Protein AF-A0A7C4SP66-F1 (afdb_monomer)

Sequence (235 aa):
MSLDEVSRKLDELVRYAESEFKRISNELENVINEAKVKGDVLAFNASILKLRKEIRGLIRNLRAQLREIRRSSKELSKDARELIIERVEEFEDEVSYMFDELLEKLDEAREYFKGGRTGLPMLVPPLSDIFKVTTSTLSNLSKTLAEAFNEVRAEVEKGIVKDVSTVVSVRVSEHDLKIIDLLVNVGVFRSRSEALSFFIKKGIKASEDILKKVRERIEELSKLVNELESQSGKS

Nearest PDB structures (foldseek):
  4uos-assembly1_A  TM=6.283E-01  e=2.390E-02  synthetic construct
  4dzu-assembly1_A  TM=4.050E-01  e=5.272E-02  synthetic construct
  8v8v-assembly2_D  TM=3.228E-01  e=1.678E+00  Homo sapiens
  7cbc-assembly2_B  TM=3.047E-01  e=2.491E+00  synthetic construct

pLDDT: mean 73.58, std 11.77, range [33.59, 90.62]

Radius of gyration: 24.84 Å; Cα contacts (8 Å, |Δi|>4): 118; chains: 1; bounding box: 58×43×75 Å

Foldseek 3Di:
DDPVVLLVLLVVLLVVLVVLLVVLLVLLVVLLVCCQPPVDLVVSLVSLVVSLVSLVVSLVVSVVSLVVSLVVCPPPDPVLSVLSVVLSVVLNVVSVVLSVVLNVLSVVLSVVSVPDPPPDNPPRPPSVVSSVSNSVSSVVNSVSSVVSSVVSVVVSVVPPDDPDPPDDDDDDDPVVVVVLVVCCVVPVDVDSVRSVVVV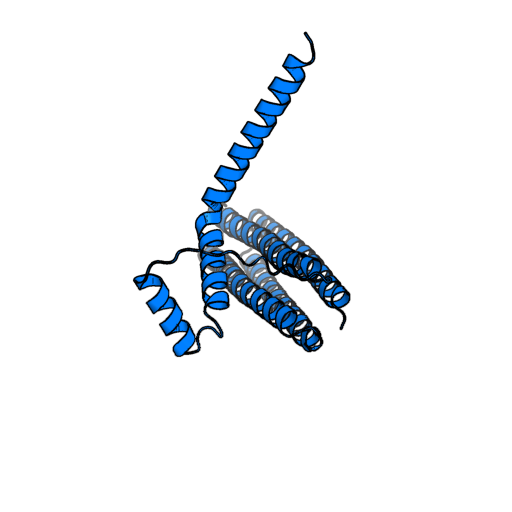VVVVCVVCVVVVVVVVVVVVVVVVVVVVVVVVVVPD

Solvent-accessible surface area (backbone atoms only — not comparable to full-atom values): 13197 Å² total; per-residue (Å²): 98,57,71,69,57,52,52,50,53,51,55,51,49,46,55,51,52,46,54,48,41,51,50,52,40,52,50,53,54,49,52,54,52,49,46,74,73,65,70,45,59,67,63,46,49,53,50,53,54,49,50,55,53,48,54,54,48,48,53,54,48,54,55,48,52,51,51,48,52,57,60,44,36,67,72,45,56,70,68,62,31,52,51,50,45,52,51,50,48,56,46,52,52,51,52,50,54,56,48,52,54,43,52,48,44,53,50,50,51,47,53,56,53,70,72,53,65,91,85,62,85,71,81,63,63,70,56,56,50,47,52,50,51,42,44,48,52,45,53,50,50,44,48,53,50,48,51,53,50,49,50,52,45,53,60,53,62,71,57,68,83,68,97,68,86,76,85,76,91,75,93,70,56,75,68,60,50,51,53,44,49,49,39,29,74,74,62,79,25,97,37,64,67,56,44,49,53,51,51,50,54,52,50,51,62,78,37,41,73,58,53,49,52,52,47,56,52,50,52,52,49,52,50,53,52,52,53,52,55,62,57,65,72,72,119

Mean predicted aligned error: 15.58 Å

Structure (mmCIF, N/CA/C/O backbone):
data_AF-A0A7C4SP66-F1
#
_entry.id   AF-A0A7C4SP66-F1
#
loop_
_atom_site.group_PDB
_atom_site.id
_atom_site.type_symbol
_atom_site.label_atom_id
_atom_site.label_alt_id
_atom_site.label_comp_id
_atom_site.label_asym_id
_atom_site.label_entity_id
_atom_site.label_seq_id
_atom_site.pdbx_PDB_ins_code
_atom_site.Cartn_x
_atom_site.Cartn_y
_atom_site.Cartn_z
_atom_site.occupancy
_atom_site.B_iso_or_equiv
_atom_site.auth_seq_id
_atom_site.auth_comp_id
_atom_site.auth_asym_id
_atom_site.auth_atom_id
_atom_site.pdbx_PDB_model_num
ATOM 1 N N . MET A 1 1 ? -11.201 -16.452 15.084 1.00 63.50 1 MET A N 1
ATOM 2 C CA . MET A 1 1 ? -9.765 -16.193 15.296 1.00 63.50 1 MET A CA 1
ATOM 3 C C . MET A 1 1 ? -9.599 -15.219 16.444 1.00 63.50 1 MET A C 1
ATOM 5 O O . MET A 1 1 ? -10.442 -14.339 16.608 1.00 63.50 1 MET A O 1
ATOM 9 N N . SER A 1 2 ? -8.532 -15.371 17.230 1.00 68.31 2 SER A N 1
ATOM 10 C CA . SER A 1 2 ? -8.190 -14.385 18.258 1.00 68.31 2 SER A CA 1
ATOM 11 C C . SER A 1 2 ? -7.557 -13.137 17.635 1.00 68.31 2 SER A C 1
ATOM 13 O O . SER A 1 2 ? -7.115 -13.131 16.485 1.00 68.31 2 SER A O 1
ATOM 15 N N . LEU A 1 3 ? -7.513 -12.069 18.422 1.00 67.81 3 LEU A N 1
ATOM 16 C CA . LEU A 1 3 ? -6.855 -10.810 18.090 1.00 67.81 3 LEU A CA 1
ATOM 17 C C . LEU A 1 3 ? -5.364 -11.007 17.741 1.00 67.81 3 LEU A C 1
ATOM 19 O O . LEU A 1 3 ? -4.886 -10.501 16.728 1.00 67.81 3 LEU A O 1
ATOM 23 N N . ASP A 1 4 ? -4.669 -11.832 18.528 1.00 73.56 4 ASP A N 1
ATOM 24 C CA . ASP A 1 4 ? -3.274 -12.233 18.297 1.00 73.56 4 ASP A CA 1
ATOM 25 C C . ASP A 1 4 ? -3.090 -12.929 16.950 1.00 73.56 4 ASP A C 1
ATOM 27 O O . ASP A 1 4 ? -2.088 -12.747 16.263 1.00 73.56 4 ASP A O 1
ATOM 31 N N . GLU A 1 5 ? -4.072 -13.725 16.545 1.00 77.75 5 GLU A N 1
ATOM 32 C CA . GLU A 1 5 ? -4.014 -14.466 15.296 1.00 77.75 5 GLU A CA 1
ATOM 33 C C . GLU A 1 5 ? -4.225 -13.547 14.080 1.00 77.75 5 GLU A C 1
ATOM 35 O O . GLU A 1 5 ? -3.610 -13.761 13.035 1.00 77.75 5 GLU A O 1
ATOM 40 N N . VAL A 1 6 ? -5.032 -12.487 14.223 1.00 76.44 6 VAL A N 1
ATOM 41 C CA . VAL A 1 6 ? -5.137 -11.402 13.231 1.00 76.44 6 VAL A CA 1
ATOM 42 C C . VAL A 1 6 ? -3.824 -10.628 13.138 1.00 76.44 6 VAL A C 1
ATOM 44 O O . VAL A 1 6 ? -3.323 -10.429 12.033 1.00 76.44 6 VAL A O 1
ATOM 47 N N . SER A 1 7 ? -3.242 -10.254 14.280 1.00 75.69 7 SER A N 1
ATOM 48 C CA . SER A 1 7 ? -1.950 -9.557 14.347 1.00 75.69 7 SER A CA 1
ATOM 49 C C . SER A 1 7 ? -0.837 -10.364 13.667 1.00 75.69 7 SER A C 1
ATOM 51 O O . SER A 1 7 ? -0.136 -9.861 12.793 1.00 75.69 7 SER A O 1
ATOM 53 N N . ARG A 1 8 ? -0.760 -11.671 13.948 1.00 83.94 8 ARG A N 1
ATOM 54 C CA . ARG A 1 8 ? 0.200 -12.575 13.302 1.00 83.94 8 ARG A CA 1
ATOM 55 C C . ARG A 1 8 ? 0.020 -12.647 11.783 1.00 83.94 8 ARG A C 1
ATOM 57 O O . ARG A 1 8 ? 1.011 -12.620 11.059 1.00 83.94 8 ARG A O 1
ATOM 64 N N . LYS A 1 9 ? -1.220 -12.729 11.283 1.00 83.81 9 LYS A N 1
ATOM 65 C CA . LYS A 1 9 ? -1.481 -12.734 9.830 1.00 83.81 9 LYS A CA 1
ATOM 66 C C . LYS A 1 9 ? -1.102 -11.408 9.169 1.00 83.81 9 LYS A C 1
ATOM 68 O O . LYS A 1 9 ? -0.616 -11.420 8.042 1.00 83.81 9 LYS A O 1
ATOM 73 N N . LEU A 1 10 ? -1.307 -10.281 9.854 1.00 79.81 10 LEU A N 1
ATOM 74 C CA . LEU A 1 10 ? -0.854 -8.974 9.374 1.00 79.81 10 LEU A CA 1
ATOM 75 C C . LEU A 1 10 ? 0.677 -8.933 9.288 1.00 79.81 10 LEU A C 1
ATOM 77 O O . LEU A 1 10 ? 1.202 -8.564 8.243 1.00 79.81 10 LEU A O 1
ATOM 81 N N . ASP A 1 11 ? 1.389 -9.399 10.317 1.00 82.06 11 ASP A N 1
ATOM 82 C CA . ASP A 1 11 ? 2.857 -9.477 10.313 1.00 82.06 11 ASP A CA 1
ATOM 83 C C . ASP A 1 11 ? 3.394 -10.368 9.181 1.00 82.06 11 ASP A C 1
ATOM 85 O O . ASP A 1 11 ? 4.381 -10.030 8.524 1.00 82.06 11 ASP A O 1
ATOM 89 N N . GLU A 1 12 ? 2.761 -11.519 8.944 1.00 88.69 12 GLU A N 1
ATOM 90 C CA . GLU A 1 12 ? 3.105 -12.417 7.836 1.00 88.69 12 GLU A CA 1
ATOM 91 C C . GLU A 1 12 ? 2.903 -11.734 6.478 1.00 88.69 12 GLU A C 1
ATOM 93 O O . GLU A 1 12 ? 3.764 -11.838 5.600 1.00 88.69 12 GLU A O 1
ATOM 98 N N . LEU A 1 13 ? 1.814 -10.976 6.330 1.00 85.56 13 LEU A N 1
ATOM 99 C CA . LEU A 1 13 ? 1.513 -10.211 5.125 1.00 85.56 13 LEU A CA 1
ATOM 100 C C . LEU A 1 13 ? 2.533 -9.085 4.879 1.00 85.56 13 LEU A C 1
ATOM 102 O O . LEU A 1 13 ? 2.971 -8.931 3.737 1.00 85.56 13 LEU A O 1
ATOM 106 N N . VAL A 1 14 ? 2.961 -8.344 5.915 1.00 83.12 14 VAL A N 1
ATOM 107 C CA . VAL A 1 14 ? 4.027 -7.325 5.780 1.00 83.12 14 VAL A CA 1
ATOM 108 C C . VAL A 1 14 ? 5.314 -7.970 5.291 1.00 83.12 14 VAL A C 1
ATOM 110 O O . VAL A 1 14 ? 5.866 -7.544 4.279 1.00 83.12 14 VAL A O 1
ATOM 113 N N . ARG A 1 15 ? 5.769 -9.036 5.961 1.00 86.69 15 ARG A N 1
ATOM 114 C CA . ARG A 1 15 ? 7.022 -9.716 5.595 1.00 86.69 15 ARG A CA 1
ATOM 115 C C . ARG A 1 15 ? 6.971 -10.268 4.176 1.00 86.69 15 ARG A C 1
ATOM 117 O O . ARG A 1 15 ? 7.953 -10.175 3.439 1.00 86.69 15 ARG A O 1
ATOM 124 N N . TYR A 1 16 ? 5.830 -10.838 3.787 1.00 88.19 16 TYR A N 1
ATOM 125 C CA . TYR A 1 16 ? 5.610 -11.307 2.425 1.00 88.19 16 TYR A CA 1
ATOM 126 C C . TYR A 1 16 ? 5.746 -10.155 1.422 1.00 88.19 16 TYR A C 1
ATOM 128 O O . TYR A 1 16 ? 6.552 -10.248 0.493 1.00 88.19 16 TYR A O 1
ATOM 136 N N . ALA A 1 17 ? 5.026 -9.054 1.637 1.00 83.31 17 ALA A N 1
ATOM 137 C CA . ALA A 1 17 ? 5.057 -7.893 0.756 1.00 83.31 17 ALA A CA 1
ATOM 138 C C . ALA A 1 17 ? 6.462 -7.282 0.642 1.00 83.31 17 ALA A C 1
ATOM 140 O O . ALA A 1 17 ? 6.945 -7.083 -0.470 1.00 83.31 17 ALA A O 1
ATOM 141 N N . GLU A 1 18 ? 7.152 -7.069 1.765 1.00 84.19 18 GLU A N 1
ATOM 142 C CA . GLU A 1 18 ? 8.533 -6.572 1.812 1.00 84.19 18 GLU A CA 1
ATOM 143 C C . GLU A 1 18 ? 9.483 -7.436 0.978 1.00 84.19 18 GLU A C 1
ATOM 145 O O . GLU A 1 18 ? 10.281 -6.925 0.182 1.00 84.19 18 GLU A O 1
ATOM 150 N N . SER A 1 19 ? 9.388 -8.760 1.134 1.00 87.88 19 SER A N 1
ATOM 151 C CA . SER A 1 19 ? 10.244 -9.700 0.411 1.00 87.88 19 SER A CA 1
ATOM 152 C C . SER A 1 19 ? 10.023 -9.634 -1.102 1.00 87.88 19 SER A C 1
ATOM 154 O O . SER A 1 19 ? 10.985 -9.607 -1.875 1.00 87.88 19 SER A O 1
ATOM 156 N N . GLU A 1 20 ? 8.767 -9.526 -1.533 1.00 86.94 20 GLU A N 1
ATOM 157 C CA . GLU A 1 20 ? 8.414 -9.441 -2.943 1.00 86.94 20 GLU A CA 1
ATOM 158 C C . GLU A 1 20 ? 8.737 -8.070 -3.542 1.00 86.94 20 GLU A C 1
ATOM 160 O O . GLU A 1 20 ? 9.239 -8.002 -4.661 1.00 86.94 20 GLU A O 1
ATOM 165 N N . PHE A 1 21 ? 8.533 -6.971 -2.810 1.00 84.56 21 PHE A N 1
ATOM 166 C CA . PHE A 1 21 ? 8.923 -5.631 -3.263 1.00 84.56 21 PHE A CA 1
ATOM 167 C C . PHE A 1 21 ? 10.427 -5.534 -3.471 1.00 84.56 21 PHE A C 1
ATOM 169 O O . PHE A 1 21 ? 10.881 -4.977 -4.474 1.00 84.56 21 PHE A O 1
ATOM 176 N N . LYS A 1 22 ? 11.210 -6.133 -2.568 1.00 86.19 22 LYS A N 1
ATOM 177 C CA . LYS A 1 22 ? 12.662 -6.231 -2.716 1.00 86.19 22 LYS A CA 1
ATOM 178 C C . LYS A 1 22 ? 13.045 -7.075 -3.930 1.00 86.19 22 LYS A C 1
ATOM 180 O O . LYS A 1 22 ? 13.917 -6.673 -4.698 1.00 86.19 22 LYS A O 1
ATOM 185 N N . ARG A 1 23 ? 12.382 -8.217 -4.135 1.00 90.62 23 ARG A N 1
ATOM 186 C CA . ARG A 1 23 ? 12.599 -9.077 -5.307 1.00 90.62 23 ARG A CA 1
ATOM 187 C C . ARG A 1 23 ? 12.320 -8.326 -6.611 1.00 90.62 23 ARG A C 1
ATOM 189 O O . ARG A 1 23 ? 13.189 -8.293 -7.477 1.00 90.62 23 ARG A O 1
ATOM 196 N N . ILE A 1 24 ? 11.165 -7.668 -6.715 1.00 87.06 24 ILE A N 1
ATOM 197 C CA . ILE A 1 24 ? 10.768 -6.875 -7.888 1.00 87.06 24 ILE A CA 1
ATOM 198 C C . ILE A 1 24 ? 11.749 -5.717 -8.110 1.00 87.06 24 ILE A C 1
ATOM 200 O O . ILE A 1 24 ? 12.162 -5.484 -9.241 1.00 87.06 24 ILE A O 1
ATOM 204 N N . SER A 1 25 ? 12.182 -5.028 -7.050 1.00 83.75 25 SER A N 1
ATOM 205 C CA . SER A 1 25 ? 13.174 -3.945 -7.147 1.00 83.75 25 SER A CA 1
ATOM 206 C C . SER A 1 25 ? 14.504 -4.422 -7.736 1.00 83.75 25 SER A C 1
ATOM 208 O O . SER A 1 25 ? 15.043 -3.777 -8.634 1.00 83.75 25 SER A O 1
ATOM 210 N N . ASN A 1 26 ? 15.001 -5.581 -7.298 1.00 86.94 26 ASN A N 1
ATOM 211 C CA .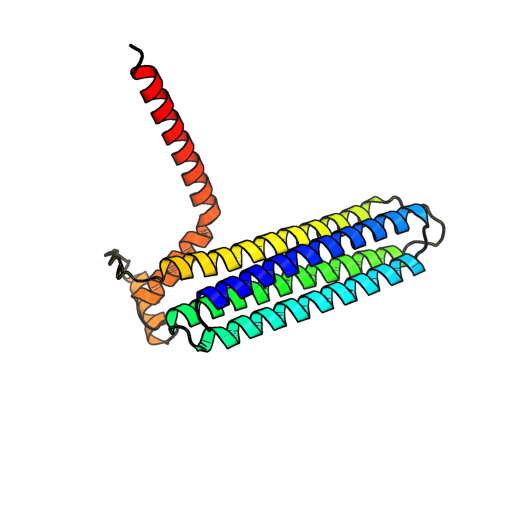 ASN A 1 26 ? 16.224 -6.169 -7.848 1.00 86.94 26 ASN A CA 1
ATOM 212 C C . ASN A 1 26 ? 16.046 -6.587 -9.315 1.00 86.94 26 ASN A C 1
ATOM 214 O O . ASN A 1 26 ? 16.954 -6.427 -10.129 1.00 86.94 26 ASN A O 1
ATOM 218 N N . GLU A 1 27 ? 14.880 -7.126 -9.675 1.00 86.56 27 GLU A N 1
ATOM 219 C CA . GLU A 1 27 ? 14.585 -7.462 -11.068 1.00 86.56 27 GLU A CA 1
ATOM 220 C C . GLU A 1 27 ? 14.527 -6.215 -11.955 1.00 86.56 27 GLU A C 1
ATOM 222 O O . GLU A 1 27 ? 15.099 -6.223 -13.042 1.00 86.56 27 GLU A O 1
ATOM 227 N N . LEU A 1 28 ? 13.921 -5.123 -11.481 1.00 82.94 28 LEU A N 1
ATOM 228 C CA . LEU A 1 28 ? 13.920 -3.832 -12.174 1.00 82.94 28 LEU A CA 1
ATOM 229 C C . LEU A 1 28 ? 15.346 -3.321 -12.415 1.00 82.94 28 LEU A C 1
ATOM 231 O O . LEU A 1 28 ? 15.670 -2.890 -13.521 1.00 82.94 28 LEU A O 1
ATOM 235 N N . GLU A 1 29 ? 16.220 -3.419 -11.415 1.00 82.38 29 GLU A N 1
ATOM 236 C CA . GLU A 1 29 ? 17.624 -3.023 -11.541 1.00 82.38 29 GLU A CA 1
ATOM 237 C C . GLU A 1 29 ? 18.389 -3.888 -12.557 1.00 82.38 29 GLU A C 1
ATOM 239 O O . GLU A 1 29 ? 19.153 -3.370 -13.378 1.00 82.38 29 GLU A O 1
ATOM 244 N N . ASN A 1 30 ? 18.128 -5.196 -12.581 1.00 83.19 30 ASN A N 1
ATOM 245 C CA . ASN A 1 30 ? 18.694 -6.090 -13.590 1.00 83.19 30 ASN A CA 1
ATOM 246 C C . ASN A 1 30 ? 18.234 -5.712 -15.002 1.00 83.19 30 ASN A C 1
ATOM 248 O O . ASN A 1 30 ? 19.063 -5.643 -15.910 1.00 83.19 30 ASN A O 1
ATOM 252 N N . VAL A 1 31 ? 16.951 -5.384 -15.183 1.00 80.06 31 VAL A N 1
ATOM 253 C CA . VAL A 1 31 ? 16.412 -4.936 -16.477 1.00 80.06 31 VAL A CA 1
ATOM 254 C C . VAL A 1 31 ? 17.092 -3.653 -16.954 1.00 80.06 31 VAL A C 1
ATOM 256 O O . VAL A 1 31 ? 17.436 -3.548 -18.132 1.00 80.06 31 VAL A O 1
ATOM 259 N N . ILE A 1 32 ? 17.357 -2.699 -16.056 1.00 76.00 32 ILE A N 1
ATOM 260 C CA . ILE A 1 32 ? 18.124 -1.483 -16.374 1.00 76.00 32 ILE A CA 1
ATOM 261 C C . ILE A 1 32 ? 19.527 -1.833 -16.874 1.00 76.00 32 ILE A C 1
ATOM 263 O O . ILE A 1 32 ? 20.009 -1.252 -17.849 1.00 76.00 32 ILE A O 1
ATOM 267 N N . ASN A 1 33 ? 20.207 -2.752 -16.193 1.00 75.12 33 ASN A N 1
ATOM 268 C CA . ASN A 1 33 ? 21.576 -3.124 -16.533 1.00 75.12 33 ASN A CA 1
ATOM 269 C C . ASN A 1 33 ? 21.638 -3.885 -17.865 1.00 75.12 33 ASN A C 1
ATOM 271 O O . ASN A 1 33 ? 22.502 -3.599 -18.693 1.00 75.12 33 ASN A O 1
ATOM 275 N N . GLU A 1 34 ? 20.686 -4.779 -18.127 1.00 70.38 34 GLU A N 1
ATOM 276 C CA . GLU A 1 34 ? 20.563 -5.469 -19.415 1.00 70.38 34 GLU A CA 1
ATOM 277 C C . GLU A 1 34 ? 20.292 -4.495 -20.568 1.00 70.38 34 GLU A C 1
ATOM 279 O O . GLU A 1 34 ? 20.953 -4.573 -21.608 1.00 70.38 34 GLU A O 1
ATOM 284 N N . ALA A 1 35 ? 19.386 -3.536 -20.357 1.00 68.44 35 ALA A N 1
ATOM 285 C CA . ALA A 1 35 ? 19.083 -2.457 -21.295 1.00 68.44 35 ALA A CA 1
ATOM 286 C C . ALA A 1 35 ? 20.328 -1.641 -21.676 1.00 68.44 35 ALA A C 1
ATOM 288 O O . ALA A 1 35 ? 20.558 -1.381 -22.858 1.00 68.44 35 ALA A O 1
ATOM 289 N N . LYS A 1 36 ? 21.146 -1.267 -20.683 1.00 66.12 36 LYS A N 1
ATOM 290 C CA . LYS A 1 36 ? 22.384 -0.495 -20.880 1.00 66.12 36 LYS A CA 1
ATOM 291 C C . LYS A 1 36 ? 23.439 -1.246 -21.689 1.00 66.12 36 LYS A C 1
ATOM 293 O O . LYS A 1 36 ? 24.158 -0.627 -22.465 1.00 66.12 36 LYS A O 1
ATOM 298 N N . VAL A 1 37 ? 23.568 -2.554 -21.465 1.00 65.25 37 VAL A N 1
ATOM 299 C CA . VAL A 1 37 ? 24.685 -3.355 -21.992 1.00 65.25 37 VAL A CA 1
ATOM 300 C C . VAL A 1 37 ? 24.382 -3.934 -23.370 1.00 65.25 37 VAL A C 1
ATOM 302 O O . VAL A 1 37 ? 25.269 -3.979 -24.218 1.00 65.25 37 VAL A O 1
ATOM 305 N N . LYS A 1 38 ? 23.151 -4.408 -23.600 1.00 59.81 38 LYS A N 1
ATOM 306 C CA . LYS A 1 38 ? 22.830 -5.210 -24.792 1.00 59.81 38 LYS A CA 1
ATOM 307 C C . LYS A 1 38 ? 22.090 -4.436 -25.879 1.00 59.81 38 LYS A C 1
ATOM 309 O O . LYS A 1 38 ? 22.125 -4.863 -27.027 1.00 59.81 38 LYS A O 1
ATOM 314 N N . GLY A 1 39 ? 21.405 -3.338 -25.541 1.00 62.59 39 GLY A N 1
ATOM 315 C CA . GLY A 1 39 ? 20.574 -2.592 -26.498 1.00 62.59 39 GLY A CA 1
ATOM 316 C C . GLY A 1 39 ? 19.446 -3.423 -27.134 1.00 62.59 39 GLY A C 1
ATOM 317 O O . GLY A 1 39 ? 18.880 -3.020 -28.149 1.00 62.59 39 GLY A O 1
ATOM 318 N N . ASP A 1 40 ? 19.126 -4.589 -26.562 1.00 72.81 40 ASP A N 1
ATOM 319 C CA . ASP A 1 40 ? 18.148 -5.532 -27.098 1.00 72.81 40 ASP A CA 1
ATOM 320 C C . ASP A 1 40 ? 16.734 -5.150 -26.641 1.00 72.81 40 ASP A C 1
ATOM 322 O O . ASP A 1 40 ? 16.291 -5.450 -25.529 1.00 72.81 40 ASP A O 1
ATOM 326 N N . VAL A 1 41 ? 16.020 -4.470 -27.539 1.00 72.62 41 VAL A N 1
ATOM 327 C CA . VAL A 1 41 ? 14.645 -3.998 -27.339 1.00 72.62 41 VAL A CA 1
ATOM 328 C C . VAL A 1 41 ? 13.665 -5.160 -27.125 1.00 72.62 41 VAL A C 1
ATOM 330 O O . VAL A 1 41 ? 12.684 -5.009 -26.393 1.00 72.62 41 VAL A O 1
ATOM 333 N N . LEU A 1 42 ? 13.893 -6.325 -27.742 1.00 74.69 42 LEU A N 1
ATOM 334 C CA . LEU A 1 42 ? 13.009 -7.485 -27.591 1.00 74.69 42 LEU A CA 1
ATOM 335 C C . LEU A 1 42 ? 13.175 -8.112 -26.208 1.00 74.69 42 LEU A C 1
ATOM 337 O O . LEU A 1 42 ? 12.172 -8.352 -25.530 1.00 74.69 42 LEU A O 1
ATOM 341 N N . ALA A 1 43 ? 14.420 -8.313 -25.770 1.00 78.12 43 ALA A N 1
ATOM 342 C CA . ALA A 1 43 ? 14.718 -8.814 -24.431 1.00 78.12 43 ALA A CA 1
ATOM 343 C C . ALA A 1 43 ? 14.187 -7.864 -23.345 1.00 78.12 43 ALA A C 1
ATOM 345 O O . ALA A 1 43 ? 13.496 -8.306 -22.429 1.00 78.12 43 ALA A O 1
ATOM 346 N N . PHE A 1 44 ? 14.403 -6.553 -23.499 1.00 78.25 44 PHE A N 1
ATOM 347 C CA . PHE A 1 44 ? 13.869 -5.545 -22.580 1.00 78.25 44 PHE A CA 1
ATOM 348 C C . PHE A 1 44 ? 12.338 -5.607 -22.474 1.00 78.25 44 PHE A C 1
ATOM 350 O O . PHE A 1 44 ? 11.781 -5.680 -21.376 1.00 78.25 44 PHE A O 1
ATOM 357 N N . ASN A 1 45 ? 11.643 -5.629 -23.616 1.00 81.25 45 ASN A N 1
ATOM 358 C CA . ASN A 1 45 ? 10.184 -5.715 -23.651 1.00 81.25 45 ASN A CA 1
ATOM 359 C C . ASN A 1 45 ? 9.659 -6.981 -22.962 1.00 81.25 45 ASN A C 1
ATOM 361 O O . ASN A 1 45 ? 8.653 -6.920 -22.250 1.00 81.25 45 ASN A O 1
ATOM 365 N N . ALA A 1 46 ? 10.319 -8.123 -23.167 1.00 85.19 46 ALA A N 1
ATOM 366 C CA . ALA A 1 46 ? 9.953 -9.373 -22.511 1.00 85.19 46 ALA A CA 1
ATOM 367 C C . ALA A 1 46 ? 10.105 -9.275 -20.985 1.00 85.19 46 ALA A C 1
ATOM 369 O O . ALA A 1 46 ? 9.199 -9.685 -20.253 1.00 85.19 46 ALA A O 1
ATOM 370 N N . SER A 1 47 ? 11.193 -8.668 -20.506 1.00 84.50 47 SER A N 1
ATOM 371 C CA . SER A 1 47 ? 11.441 -8.476 -19.076 1.00 84.50 47 SER A CA 1
ATOM 372 C C . SER A 1 47 ? 10.430 -7.526 -18.422 1.00 84.50 47 SER A C 1
ATOM 374 O O . SER A 1 47 ? 9.892 -7.850 -17.364 1.00 84.50 47 SER A O 1
ATOM 376 N N . ILE A 1 48 ? 10.067 -6.414 -19.074 1.00 83.56 48 ILE A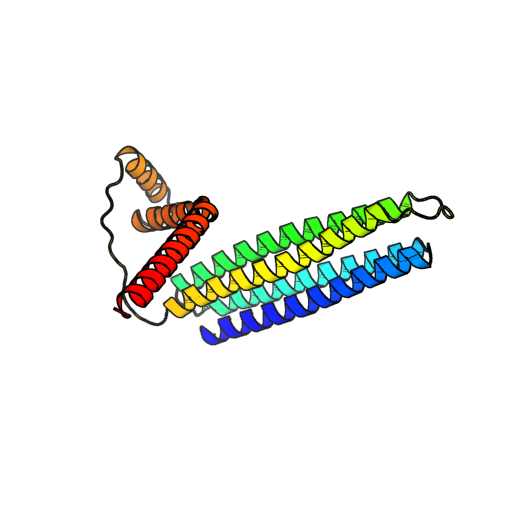 N 1
ATOM 377 C CA . ILE A 1 48 ? 9.008 -5.510 -18.585 1.00 83.56 48 ILE A CA 1
ATOM 378 C C . ILE A 1 48 ? 7.646 -6.214 -18.512 1.00 83.56 48 ILE A C 1
ATOM 380 O O . ILE A 1 48 ? 6.918 -6.081 -17.526 1.00 83.56 48 ILE A O 1
ATOM 384 N N . LEU A 1 49 ? 7.286 -7.001 -19.531 1.00 86.19 49 LEU A N 1
ATOM 385 C CA . LEU A 1 49 ? 6.029 -7.757 -19.527 1.00 86.19 49 LEU A CA 1
ATOM 386 C C . LEU A 1 49 ? 5.988 -8.806 -18.411 1.00 86.19 49 LEU A C 1
ATOM 388 O O . LEU A 1 49 ? 4.936 -9.006 -17.794 1.00 86.19 49 LEU A O 1
ATOM 392 N N . LYS A 1 50 ? 7.123 -9.461 -18.144 1.00 89.44 50 LYS A N 1
ATOM 393 C CA . LYS A 1 50 ? 7.271 -10.393 -17.026 1.00 89.44 50 LYS A CA 1
ATOM 394 C C . LYS A 1 50 ? 7.064 -9.670 -15.692 1.00 89.44 50 LYS A C 1
ATOM 396 O O . LYS A 1 50 ? 6.173 -10.066 -14.944 1.00 89.44 50 LYS A O 1
ATOM 401 N N . LEU A 1 51 ? 7.775 -8.567 -15.454 1.00 86.19 51 LEU A N 1
ATOM 402 C CA . LEU A 1 51 ? 7.634 -7.737 -14.251 1.00 86.19 51 LEU A CA 1
ATOM 403 C C . LEU A 1 51 ? 6.184 -7.305 -14.012 1.00 86.19 51 LEU A C 1
ATOM 405 O O . LEU A 1 51 ? 5.628 -7.521 -12.938 1.00 86.19 51 LEU A O 1
ATOM 409 N N . ARG A 1 52 ? 5.514 -6.789 -15.046 1.00 86.69 52 ARG A N 1
ATOM 410 C CA . ARG A 1 52 ? 4.089 -6.423 -15.000 1.00 86.69 52 ARG A CA 1
ATOM 411 C C . ARG A 1 52 ? 3.202 -7.585 -14.553 1.00 86.69 52 ARG A C 1
ATOM 413 O O . ARG A 1 52 ? 2.261 -7.391 -13.779 1.00 86.69 52 ARG A O 1
ATOM 420 N N . LYS A 1 53 ? 3.459 -8.799 -15.048 1.00 89.56 53 LYS A N 1
ATOM 421 C CA . LYS A 1 53 ? 2.703 -9.997 -14.656 1.00 89.56 53 LYS A CA 1
ATOM 422 C C . LYS A 1 53 ? 2.929 -10.342 -13.184 1.00 89.56 53 LYS A C 1
ATOM 424 O O . LYS A 1 53 ? 1.973 -10.729 -12.511 1.00 89.56 53 LYS A O 1
ATOM 429 N N . GLU A 1 54 ? 4.153 -10.190 -12.698 1.00 87.38 54 GLU A N 1
ATOM 430 C CA . GLU A 1 54 ? 4.517 -10.470 -11.311 1.00 87.38 54 GLU A CA 1
ATOM 431 C C . GLU A 1 54 ? 3.923 -9.460 -10.339 1.00 87.38 54 GLU A C 1
ATOM 433 O O . GLU A 1 54 ? 3.256 -9.867 -9.392 1.00 87.38 54 GLU A O 1
ATOM 438 N N . ILE A 1 55 ? 4.038 -8.165 -10.639 1.00 84.06 55 ILE A N 1
ATOM 439 C CA . ILE A 1 55 ? 3.400 -7.079 -9.886 1.00 84.06 55 ILE A CA 1
ATOM 440 C C . ILE A 1 55 ? 1.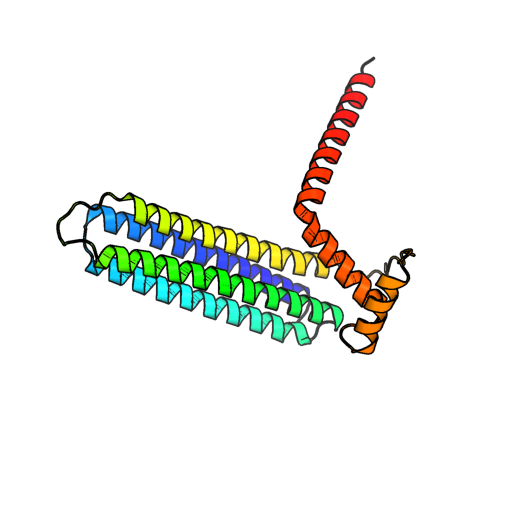895 -7.336 -9.752 1.00 84.06 55 ILE A C 1
ATOM 442 O O . ILE A 1 55 ? 1.345 -7.345 -8.655 1.00 84.06 55 ILE A O 1
ATOM 446 N N . ARG A 1 56 ? 1.215 -7.673 -10.854 1.00 87.06 56 ARG A N 1
ATOM 447 C CA . ARG A 1 56 ? -0.211 -8.049 -10.820 1.00 87.06 56 ARG A CA 1
ATOM 448 C C . ARG A 1 56 ? -0.501 -9.318 -10.033 1.00 87.06 56 ARG A C 1
ATOM 450 O O . ARG A 1 56 ? -1.610 -9.487 -9.527 1.00 87.06 56 ARG A O 1
ATOM 457 N N . GLY A 1 57 ? 0.426 -10.270 -10.024 1.00 87.19 57 GLY A N 1
ATOM 458 C CA . GLY A 1 57 ? 0.336 -11.472 -9.200 1.00 87.19 57 GLY A CA 1
ATOM 459 C C . GLY A 1 57 ? 0.366 -11.113 -7.722 1.00 87.19 57 GLY A C 1
ATOM 460 O O . GLY A 1 57 ? -0.531 -11.509 -6.981 1.00 87.19 57 GLY A O 1
ATOM 461 N N . LEU A 1 58 ? 1.332 -10.283 -7.344 1.00 85.56 58 LEU A N 1
ATOM 462 C CA . LEU A 1 58 ? 1.484 -9.769 -5.998 1.00 85.56 58 LEU A CA 1
ATOM 463 C C . LEU A 1 58 ? 0.248 -8.980 -5.546 1.00 85.56 58 LEU A C 1
ATOM 465 O O . LEU A 1 58 ? -0.298 -9.306 -4.499 1.00 85.56 58 LEU A O 1
ATOM 469 N N . ILE A 1 59 ? -0.275 -8.047 -6.351 1.00 83.12 59 ILE A N 1
ATOM 470 C CA . ILE A 1 59 ? -1.476 -7.263 -5.998 1.00 83.12 59 ILE A CA 1
ATOM 471 C C . ILE A 1 59 ? -2.644 -8.190 -5.672 1.00 83.12 59 ILE A C 1
ATOM 473 O O . ILE A 1 59 ? -3.350 -8.021 -4.678 1.00 83.12 59 ILE A O 1
ATOM 477 N N . ARG A 1 60 ? -2.858 -9.195 -6.527 1.00 86.88 60 ARG A N 1
ATOM 478 C CA . ARG A 1 60 ? -3.934 -10.169 -6.335 1.00 86.88 60 ARG A CA 1
ATOM 479 C C . ARG A 1 60 ? -3.738 -10.979 -5.060 1.00 86.88 60 ARG A C 1
ATOM 481 O O . ARG A 1 60 ? -4.733 -11.252 -4.392 1.00 86.88 60 ARG A O 1
ATOM 488 N N . ASN A 1 61 ? -2.499 -11.346 -4.738 1.00 88.94 61 ASN A N 1
ATOM 489 C CA . ASN A 1 61 ? -2.173 -12.085 -3.525 1.00 88.94 61 ASN A CA 1
ATOM 490 C C . ASN A 1 61 ? -2.383 -11.223 -2.269 1.00 88.94 61 ASN A C 1
ATOM 492 O O . ASN A 1 61 ? -3.123 -11.635 -1.380 1.00 88.94 61 ASN A O 1
ATOM 496 N N . LEU A 1 62 ? -1.856 -9.993 -2.245 1.00 84.50 62 LEU A N 1
ATOM 497 C CA . LEU A 1 62 ? -2.059 -9.051 -1.139 1.00 84.50 62 LEU A CA 1
ATOM 498 C C . LEU A 1 62 ? -3.551 -8.835 -0.864 1.00 84.50 62 LEU A C 1
ATOM 500 O O . LEU A 1 62 ? -4.011 -9.075 0.248 1.00 84.50 62 LEU A O 1
ATOM 504 N N . ARG A 1 63 ? -4.342 -8.512 -1.898 1.00 84.69 63 ARG A N 1
ATOM 505 C CA . ARG A 1 63 ? -5.806 -8.377 -1.774 1.00 84.69 63 ARG A CA 1
ATOM 506 C C . ARG A 1 63 ? -6.482 -9.665 -1.289 1.00 84.69 63 ARG A C 1
ATOM 508 O O . ARG A 1 63 ? -7.494 -9.623 -0.600 1.00 84.69 63 ARG A O 1
ATOM 515 N N . ALA A 1 64 ? -5.987 -10.843 -1.672 1.00 87.88 64 ALA A N 1
ATOM 516 C CA . ALA A 1 64 ? -6.555 -12.106 -1.200 1.00 87.88 64 ALA A CA 1
ATOM 517 C C . ALA A 1 64 ? -6.309 -12.316 0.300 1.00 87.88 64 ALA A C 1
ATOM 519 O O . ALA A 1 64 ? -7.257 -12.648 1.013 1.00 87.88 64 ALA A O 1
ATOM 520 N N . GLN A 1 65 ? -5.088 -12.060 0.770 1.00 87.75 65 GLN A N 1
ATOM 521 C CA . GLN A 1 65 ? -4.725 -12.168 2.183 1.00 87.75 65 GLN A CA 1
ATOM 522 C C . GLN A 1 65 ? -5.452 -11.119 3.038 1.00 87.75 65 GLN A C 1
ATOM 524 O O . GLN A 1 65 ? -6.018 -11.462 4.072 1.00 87.75 65 GLN A O 1
ATOM 529 N N . LEU A 1 66 ? -5.555 -9.872 2.568 1.00 83.25 66 LEU A N 1
ATOM 530 C CA . LEU A 1 66 ? -6.340 -8.812 3.218 1.00 83.25 66 LEU A CA 1
ATOM 531 C C . LEU A 1 66 ? -7.814 -9.196 3.375 1.00 83.25 66 LEU A C 1
ATOM 533 O O . LEU A 1 66 ? -8.384 -9.097 4.464 1.00 83.25 66 LEU A O 1
ATOM 537 N N . ARG A 1 67 ? -8.430 -9.731 2.314 1.00 84.06 67 ARG A N 1
ATOM 538 C CA . ARG A 1 67 ? -9.798 -10.264 2.384 1.00 84.06 67 ARG A CA 1
ATOM 539 C C . ARG A 1 67 ? -9.930 -11.427 3.359 1.00 84.06 67 ARG A C 1
ATOM 541 O O . ARG A 1 67 ? -10.981 -11.575 3.983 1.00 84.06 67 ARG A O 1
ATOM 548 N N . GLU A 1 68 ? -8.915 -12.274 3.478 1.00 85.44 68 GLU A N 1
ATO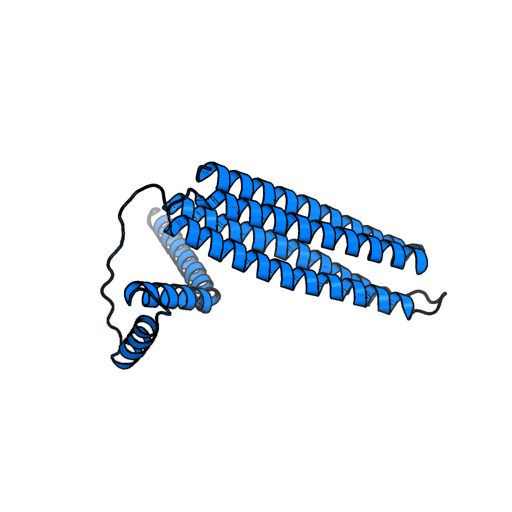M 549 C CA . GLU A 1 68 ? -8.915 -13.369 4.444 1.00 85.44 68 GLU A CA 1
ATOM 550 C C . GLU A 1 68 ? -8.850 -12.845 5.882 1.00 85.44 68 GLU A C 1
ATOM 552 O O . GLU A 1 68 ? -9.641 -13.282 6.721 1.00 85.44 68 GLU A O 1
ATOM 557 N N . ILE A 1 69 ? -7.991 -11.860 6.152 1.00 82.75 69 ILE A N 1
ATOM 558 C CA . ILE A 1 69 ? -7.897 -11.170 7.445 1.00 82.75 69 ILE A CA 1
ATOM 559 C C . ILE A 1 69 ? -9.245 -10.530 7.794 1.00 82.75 69 ILE A C 1
ATOM 561 O O . ILE A 1 69 ? -9.796 -10.783 8.866 1.00 82.75 69 ILE A O 1
ATOM 565 N N . ARG A 1 70 ? -9.853 -9.818 6.839 1.00 80.75 70 ARG A N 1
ATOM 566 C CA . ARG A 1 70 ? -11.196 -9.237 6.964 1.00 80.75 70 ARG A CA 1
ATOM 567 C C . ARG A 1 70 ? -12.289 -10.274 7.243 1.00 80.75 70 ARG A C 1
ATOM 569 O O . ARG A 1 70 ? -13.241 -10.010 7.973 1.00 80.75 70 ARG A O 1
ATOM 576 N N . ARG A 1 71 ? -12.224 -11.454 6.622 1.00 82.25 71 ARG A N 1
ATOM 577 C CA . ARG A 1 71 ? -13.193 -12.537 6.880 1.00 82.25 71 ARG A CA 1
ATOM 578 C C . ARG A 1 71 ? -12.986 -13.151 8.256 1.00 82.25 71 ARG A C 1
ATOM 580 O O . ARG A 1 71 ? -13.965 -13.488 8.916 1.00 82.25 71 ARG A O 1
ATOM 587 N N . SER A 1 72 ? -11.733 -13.277 8.666 1.00 76.94 72 SER A N 1
ATOM 588 C CA . SER A 1 72 ? -11.325 -13.876 9.932 1.00 76.94 72 SER A CA 1
ATOM 589 C C . SER A 1 72 ? -11.625 -12.980 11.136 1.00 76.94 72 SER A C 1
ATOM 591 O O . SER A 1 72 ? -11.867 -13.490 12.228 1.00 76.94 72 SER A O 1
ATOM 593 N N . SER A 1 73 ? -11.694 -11.660 10.935 1.00 74.12 73 SER A N 1
ATOM 594 C CA . SER A 1 73 ? -12.062 -10.681 11.966 1.00 74.12 73 SER A CA 1
ATOM 595 C C . SER A 1 73 ? -13.557 -10.673 12.324 1.00 74.12 73 SER A C 1
ATOM 597 O O . SER A 1 73 ? -13.973 -9.927 13.206 1.00 74.12 73 SER A O 1
ATOM 599 N N . LYS A 1 74 ? -14.389 -11.517 11.691 1.00 73.88 74 LYS A N 1
ATOM 600 C CA . LYS A 1 74 ? -15.833 -11.618 11.980 1.00 73.88 74 LYS A CA 1
ATOM 601 C C . LYS A 1 74 ? -16.167 -12.028 13.415 1.00 73.88 74 LYS A C 1
ATOM 603 O O . LYS A 1 74 ? -17.253 -11.692 13.873 1.00 73.88 74 LYS A O 1
ATOM 608 N N . GLU A 1 75 ? -15.273 -12.762 14.074 1.00 73.19 75 GLU A N 1
ATOM 609 C CA . GLU A 1 75 ? -15.450 -13.235 15.455 1.00 73.19 75 GLU A CA 1
ATOM 610 C C . GLU A 1 75 ? -15.006 -12.208 16.508 1.00 73.19 75 GLU A C 1
ATOM 612 O O . GLU A 1 75 ? -15.179 -12.441 17.701 1.00 73.19 75 GLU A O 1
ATOM 617 N N . LEU A 1 76 ? -14.444 -11.071 16.083 1.00 73.19 76 LEU A N 1
ATOM 618 C CA . LEU A 1 76 ? -14.081 -9.977 16.981 1.00 73.19 76 LEU A CA 1
ATOM 619 C C . LEU A 1 76 ? -15.310 -9.156 17.395 1.00 73.19 76 LEU A C 1
ATOM 621 O O . LEU A 1 76 ? -16.384 -9.249 16.793 1.00 73.19 76 LEU A O 1
ATOM 625 N N . SER A 1 77 ? -15.132 -8.307 18.413 1.00 75.25 77 SER A N 1
ATOM 626 C CA . SER A 1 77 ? -16.138 -7.310 18.789 1.00 75.25 77 SER A CA 1
ATOM 627 C C . SER A 1 77 ? -16.482 -6.408 17.599 1.00 75.25 77 SER A C 1
ATOM 629 O O . SER A 1 77 ? -15.671 -6.211 16.690 1.00 75.25 77 SER A O 1
ATOM 631 N N . LYS A 1 78 ? -17.699 -5.850 17.601 1.00 76.81 78 LYS A N 1
ATOM 632 C CA . LYS A 1 78 ? -18.180 -4.982 16.517 1.00 76.81 78 LYS A CA 1
ATOM 633 C C . LYS A 1 78 ? -17.203 -3.834 16.239 1.00 76.81 78 LYS A C 1
ATOM 635 O O . LYS A 1 78 ? -16.882 -3.608 15.079 1.00 76.81 78 LYS A O 1
ATOM 640 N N . ASP A 1 79 ? -16.690 -3.203 17.290 1.00 69.62 79 ASP A N 1
ATOM 641 C CA . ASP A 1 79 ? -15.806 -2.039 17.186 1.00 69.62 79 ASP A CA 1
ATOM 642 C C . ASP A 1 79 ? -14.423 -2.416 16.630 1.00 69.62 79 ASP A C 1
ATOM 644 O O . ASP A 1 79 ? -13.931 -1.775 15.705 1.00 69.62 79 ASP A O 1
ATOM 648 N N . ALA A 1 80 ? -13.828 -3.519 17.105 1.00 70.31 80 ALA A N 1
ATOM 649 C CA . ALA A 1 80 ? -12.552 -4.014 16.579 1.00 70.31 80 ALA A CA 1
ATOM 650 C C . ALA A 1 80 ? -12.678 -4.463 15.115 1.00 70.31 80 ALA A C 1
ATOM 652 O O . ALA A 1 80 ? -11.796 -4.219 14.292 1.00 70.31 80 ALA A O 1
ATOM 653 N N . ARG A 1 81 ? -13.799 -5.101 14.770 1.00 76.56 81 ARG A N 1
ATOM 654 C CA . ARG A 1 81 ? -14.097 -5.512 13.399 1.00 76.56 81 ARG A CA 1
ATOM 655 C C . ARG A 1 81 ? -14.280 -4.310 12.470 1.00 76.56 81 ARG A C 1
ATOM 657 O O . ARG A 1 81 ? -13.775 -4.359 11.353 1.00 76.56 81 ARG A O 1
ATOM 664 N N . GLU A 1 82 ? -15.019 -3.287 12.895 1.00 76.38 82 GLU A N 1
ATOM 665 C CA . GLU A 1 82 ? -15.288 -2.070 12.113 1.00 76.38 82 GLU A CA 1
ATOM 666 C C . GLU A 1 82 ? -13.975 -1.331 11.813 1.00 76.38 82 GLU A C 1
ATOM 668 O O . GLU A 1 82 ? -13.685 -1.061 10.651 1.00 76.38 82 GLU A O 1
ATOM 673 N N . LEU A 1 83 ? -13.111 -1.181 12.820 1.00 73.88 83 LEU A N 1
ATOM 674 C CA . LEU A 1 83 ? -11.773 -0.608 12.673 1.00 73.88 83 LEU A CA 1
ATOM 675 C C . LEU A 1 83 ? -10.870 -1.400 11.710 1.00 73.88 83 LEU A C 1
ATOM 677 O O . LEU A 1 83 ? -10.232 -0.819 10.833 1.00 73.88 83 LEU A O 1
ATOM 681 N N . ILE A 1 84 ? -10.796 -2.728 11.866 1.00 74.44 84 ILE A N 1
ATOM 682 C CA . ILE A 1 84 ? -9.978 -3.577 10.983 1.00 74.44 84 ILE A CA 1
ATOM 683 C C . ILE A 1 84 ? -10.490 -3.494 9.544 1.00 74.44 84 ILE A C 1
ATOM 685 O O . ILE A 1 84 ? -9.684 -3.457 8.620 1.00 74.44 84 ILE A O 1
ATOM 689 N N . ILE A 1 85 ? -11.812 -3.476 9.341 1.00 78.75 85 ILE A N 1
ATOM 690 C CA . ILE A 1 85 ? -12.403 -3.343 8.005 1.00 78.75 85 ILE A CA 1
ATOM 691 C C . ILE A 1 85 ? -12.019 -2.004 7.383 1.00 78.75 85 ILE A C 1
ATOM 693 O O . ILE A 1 85 ? -11.496 -2.017 6.275 1.00 78.75 85 ILE A O 1
ATOM 697 N N . GLU A 1 86 ? -12.238 -0.894 8.092 1.00 77.44 86 GLU A N 1
ATOM 698 C CA . GLU A 1 86 ? -11.927 0.454 7.601 1.00 77.44 86 GLU A CA 1
ATOM 699 C C . GLU A 1 86 ? -10.452 0.551 7.200 1.00 77.44 86 GLU A C 1
ATOM 701 O O . GLU A 1 86 ? -10.131 0.948 6.084 1.00 77.44 86 GLU A O 1
ATOM 706 N N . ARG A 1 87 ? -9.540 0.099 8.068 1.00 75.69 87 ARG A N 1
ATOM 707 C CA . ARG A 1 87 ? -8.101 0.222 7.818 1.00 75.69 87 ARG A CA 1
ATOM 708 C C . ARG A 1 87 ? -7.602 -0.686 6.695 1.00 75.69 87 ARG A 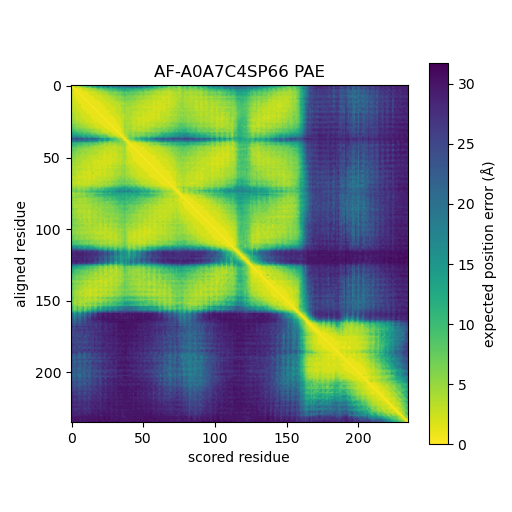C 1
ATOM 710 O O . ARG A 1 87 ? -6.706 -0.304 5.948 1.00 75.69 87 ARG A O 1
ATOM 717 N N . VAL A 1 88 ? -8.181 -1.881 6.566 1.00 77.44 88 VAL A N 1
ATOM 718 C CA . VAL A 1 88 ? -7.889 -2.790 5.450 1.00 77.44 88 VAL A CA 1
ATOM 719 C C . VAL A 1 88 ? -8.409 -2.221 4.131 1.00 77.44 88 VAL A C 1
ATOM 721 O O . VAL A 1 88 ? -7.704 -2.328 3.135 1.00 77.44 88 VAL A O 1
ATOM 724 N N . GLU A 1 89 ? -9.600 -1.618 4.110 1.00 78.88 89 GLU A N 1
ATOM 725 C CA . GLU A 1 89 ? -10.156 -0.977 2.910 1.00 78.88 89 GLU A CA 1
ATOM 726 C C . GLU A 1 89 ? -9.323 0.240 2.487 1.00 78.88 89 GLU A C 1
ATOM 728 O O . GLU A 1 89 ? -8.911 0.306 1.331 1.00 78.88 89 GLU A O 1
ATOM 733 N N . GLU A 1 90 ? -8.974 1.132 3.425 1.00 76.69 90 GLU A N 1
ATOM 734 C CA . GLU A 1 90 ? -8.073 2.265 3.157 1.00 76.69 90 GLU A CA 1
ATOM 735 C C . GLU A 1 90 ? -6.749 1.792 2.538 1.00 76.69 90 GLU A C 1
ATOM 737 O O . GLU A 1 90 ? -6.272 2.358 1.554 1.00 76.69 90 GLU A O 1
ATOM 742 N N . PHE A 1 91 ? -6.176 0.717 3.084 1.00 74.12 91 PHE A N 1
ATOM 743 C CA . PHE A 1 91 ? -4.947 0.143 2.557 1.00 74.12 91 PHE A CA 1
ATOM 744 C C . PHE A 1 91 ? -5.139 -0.500 1.175 1.00 74.12 91 PHE A C 1
ATOM 746 O O . PHE A 1 91 ? -4.297 -0.315 0.299 1.00 74.12 91 PHE A O 1
ATOM 753 N N . GLU A 1 92 ? -6.228 -1.245 0.942 1.00 76.25 92 GLU A N 1
ATOM 754 C CA . GLU A 1 92 ? -6.527 -1.829 -0.375 1.00 76.25 92 GLU A CA 1
ATOM 755 C C . GLU A 1 92 ? -6.620 -0.752 -1.465 1.00 76.25 92 GLU A C 1
ATOM 757 O O . GLU A 1 92 ? -6.114 -0.968 -2.573 1.00 76.25 92 GLU A O 1
ATOM 762 N N . ASP A 1 93 ? -7.219 0.397 -1.158 1.00 78.44 93 ASP A N 1
ATOM 763 C CA . ASP A 1 93 ? -7.350 1.521 -2.086 1.00 78.44 93 ASP A CA 1
ATOM 764 C C . ASP A 1 93 ? -5.997 2.186 -2.370 1.00 78.44 93 ASP A C 1
ATOM 766 O O . ASP A 1 93 ? -5.631 2.374 -3.534 1.00 78.44 93 ASP A O 1
ATOM 770 N N . GLU A 1 94 ? -5.208 2.466 -1.329 1.00 73.75 94 GLU A N 1
ATOM 771 C CA . GLU A 1 94 ? -3.880 3.076 -1.465 1.00 73.75 94 GLU A CA 1
ATOM 772 C C . GLU A 1 94 ? -2.923 2.177 -2.263 1.00 73.75 94 GLU A C 1
ATOM 774 O O . GLU A 1 94 ? -2.275 2.620 -3.214 1.00 73.75 94 GLU A O 1
ATOM 779 N N . VAL A 1 95 ? -2.926 0.876 -1.963 1.00 74.25 95 VAL A N 1
ATOM 780 C CA . VAL A 1 95 ? -2.206 -0.152 -2.725 1.00 74.25 95 VAL A CA 1
ATOM 781 C C . VAL A 1 95 ? -2.614 -0.124 -4.190 1.00 74.25 95 VAL A C 1
ATOM 783 O O . VAL A 1 95 ? -1.757 -0.159 -5.070 1.00 74.25 95 VAL A O 1
ATOM 786 N N . SER A 1 96 ? -3.917 -0.080 -4.466 1.00 79.19 96 SER A N 1
ATOM 787 C CA . SER A 1 96 ? -4.432 -0.092 -5.835 1.00 79.19 96 SER A CA 1
ATOM 788 C C . SER A 1 96 ? -3.910 1.098 -6.632 1.00 79.19 96 SER A C 1
ATOM 790 O O . SER A 1 96 ? -3.353 0.898 -7.709 1.00 79.19 96 SER A O 1
ATOM 792 N N . TYR A 1 97 ? -4.008 2.300 -6.062 1.00 75.88 97 TYR A N 1
ATOM 793 C CA . TYR A 1 97 ? -3.527 3.528 -6.686 1.00 75.88 97 TYR A CA 1
ATOM 794 C C . TYR A 1 97 ? -2.023 3.475 -6.984 1.00 75.88 97 TYR A C 1
ATOM 796 O O . TYR A 1 97 ? -1.604 3.676 -8.124 1.00 75.88 97 TYR A O 1
ATOM 804 N N . MET A 1 98 ? -1.209 3.131 -5.981 1.00 75.31 98 MET A N 1
ATOM 805 C CA . MET A 1 98 ? 0.249 3.086 -6.132 1.00 75.31 98 MET A CA 1
ATOM 806 C C . MET A 1 98 ? 0.694 2.047 -7.164 1.00 75.31 98 MET A C 1
ATOM 808 O O . MET A 1 98 ? 1.670 2.252 -7.887 1.00 75.31 98 MET A O 1
ATOM 812 N N . PHE A 1 99 ? -0.006 0.914 -7.247 1.00 77.81 99 PHE A N 1
ATOM 813 C CA . PHE A 1 99 ? 0.307 -0.109 -8.235 1.00 77.81 99 PHE A CA 1
ATOM 814 C C . PHE A 1 99 ? -0.109 0.255 -9.650 1.00 77.81 99 PHE A C 1
ATOM 816 O O . PHE A 1 99 ? 0.597 -0.117 -10.586 1.00 77.81 99 PHE A O 1
ATOM 823 N N . ASP A 1 100 ? -1.235 0.938 -9.818 1.00 80.31 100 ASP A N 1
ATOM 824 C CA . ASP A 1 100 ? -1.658 1.405 -11.131 1.00 80.31 100 ASP A CA 1
ATOM 825 C C . ASP A 1 100 ? -0.670 2.455 -11.663 1.00 80.31 100 ASP A C 1
ATOM 827 O O . ASP A 1 100 ? -0.204 2.314 -12.795 1.00 80.31 100 ASP A O 1
ATOM 831 N N . GLU A 1 101 ? -0.227 3.393 -10.816 1.00 78.69 101 GLU A N 1
ATOM 832 C CA . GLU A 1 101 ? 0.855 4.340 -11.135 1.00 78.69 101 GLU A CA 1
ATOM 833 C C . GLU A 1 101 ? 2.149 3.602 -11.515 1.00 78.69 101 GLU A C 1
ATOM 835 O O . GLU A 1 101 ? 2.784 3.884 -12.533 1.00 78.69 101 GLU A O 1
ATOM 840 N N . LEU A 1 102 ? 2.528 2.591 -10.733 1.00 79.31 102 LEU A N 1
ATOM 841 C CA . LEU A 1 102 ? 3.713 1.788 -11.006 1.00 79.31 102 LEU A CA 1
ATOM 842 C C . LEU A 1 102 ? 3.625 1.046 -12.353 1.00 79.31 102 LEU A C 1
ATOM 844 O O . LEU A 1 102 ? 4.601 0.984 -13.103 1.00 79.31 102 LEU A O 1
ATOM 848 N N . LEU A 1 103 ? 2.465 0.473 -12.677 1.00 81.81 103 LEU A N 1
ATOM 849 C CA . LEU A 1 103 ? 2.239 -0.217 -13.946 1.00 81.81 103 LEU A CA 1
ATOM 850 C C . LEU A 1 103 ? 2.254 0.746 -15.138 1.00 81.81 103 LEU A C 1
ATOM 852 O O . LEU A 1 103 ? 2.770 0.373 -16.194 1.00 81.81 103 LEU A O 1
ATOM 856 N N . GLU A 1 104 ? 1.733 1.959 -14.968 1.00 83.44 104 GLU A N 1
ATOM 857 C CA . GLU A 1 104 ? 1.786 3.025 -15.969 1.00 83.44 104 GLU A CA 1
ATOM 858 C C . GLU A 1 104 ? 3.233 3.434 -16.261 1.00 83.44 104 GLU A C 1
ATOM 860 O O . GLU A 1 104 ? 3.646 3.457 -17.420 1.00 83.44 104 GLU A O 1
ATOM 865 N N . LYS A 1 105 ? 4.057 3.630 -15.225 1.00 80.12 105 LYS A N 1
ATOM 866 C CA . LYS A 1 105 ? 5.488 3.928 -15.388 1.00 80.12 105 LYS A CA 1
ATOM 867 C C . LYS A 1 105 ? 6.247 2.834 -16.135 1.00 80.12 105 LYS A C 1
ATOM 869 O O . LYS A 1 105 ? 7.085 3.129 -16.988 1.00 80.12 105 LYS A O 1
ATOM 874 N N . LEU A 1 106 ? 5.921 1.566 -15.905 1.00 81.50 106 LEU A N 1
ATOM 875 C CA . LEU A 1 106 ? 6.504 0.472 -16.687 1.00 81.50 106 LEU A CA 1
ATOM 876 C C . LEU A 1 106 ? 6.039 0.472 -18.151 1.00 81.50 106 LEU A C 1
ATOM 878 O O . LEU A 1 106 ? 6.824 0.122 -19.038 1.00 81.50 106 LEU A O 1
ATOM 882 N N . ASP A 1 107 ? 4.797 0.873 -18.421 1.00 82.19 107 ASP A N 1
ATOM 883 C CA . ASP A 1 107 ? 4.291 1.032 -19.787 1.00 82.19 107 ASP A CA 1
ATOM 884 C C . ASP A 1 107 ? 4.972 2.216 -20.500 1.00 82.19 107 ASP A C 1
ATOM 886 O O . ASP A 1 107 ? 5.386 2.064 -21.650 1.00 82.19 107 ASP A O 1
ATOM 890 N N . GLU A 1 108 ? 5.199 3.341 -19.813 1.00 80.62 108 GLU A N 1
ATOM 891 C CA . GLU A 1 108 ? 5.989 4.473 -20.324 1.00 80.62 108 GLU A CA 1
ATOM 892 C C . GLU A 1 108 ? 7.409 4.031 -20.717 1.00 80.62 108 GLU A C 1
ATOM 894 O O . GLU A 1 108 ? 7.869 4.324 -21.825 1.00 80.62 108 GLU A O 1
ATOM 899 N N . ALA A 1 109 ? 8.093 3.262 -19.857 1.00 78.50 109 ALA A N 1
ATOM 900 C CA . ALA A 1 109 ? 9.424 2.727 -20.164 1.00 78.50 109 ALA A CA 1
ATOM 901 C C . ALA A 1 109 ? 9.411 1.828 -21.406 1.00 78.50 109 ALA A C 1
ATOM 903 O O . ALA A 1 109 ? 10.322 1.882 -22.238 1.00 78.50 109 ALA A O 1
ATOM 904 N N . ARG A 1 110 ? 8.371 1.003 -21.543 1.00 79.38 110 ARG A N 1
ATOM 905 C CA . ARG A 1 110 ? 8.184 0.114 -22.690 1.00 79.38 110 ARG A CA 1
ATOM 906 C C . ARG A 1 110 ? 7.976 0.890 -23.990 1.00 79.38 110 ARG A C 1
ATOM 908 O O . ARG A 1 110 ? 8.605 0.563 -24.995 1.00 79.38 110 ARG A O 1
ATOM 915 N N . GLU A 1 111 ? 7.100 1.890 -23.989 1.00 78.44 111 GLU A N 1
ATOM 916 C CA . GLU A 1 111 ? 6.811 2.711 -25.171 1.00 78.44 111 GLU A CA 1
ATOM 917 C C . GLU A 1 111 ? 8.020 3.558 -25.581 1.00 78.44 111 GLU A C 1
ATOM 919 O O . GLU A 1 111 ? 8.364 3.607 -26.764 1.00 78.44 111 GLU A O 1
ATOM 924 N N . TYR A 1 112 ? 8.746 4.117 -24.609 1.00 72.56 112 TYR A N 1
ATOM 925 C CA . TYR A 1 112 ? 10.016 4.796 -24.862 1.00 72.56 112 TYR A CA 1
ATOM 926 C C . TYR A 1 112 ? 11.016 3.878 -25.585 1.00 72.56 112 TYR A C 1
ATOM 928 O O . TYR A 1 112 ? 11.616 4.264 -26.590 1.00 72.56 112 TYR A O 1
ATOM 936 N N . PHE A 1 113 ? 11.143 2.626 -25.133 1.00 68.50 113 PHE A N 1
ATOM 937 C CA . PHE A 1 113 ? 12.023 1.637 -25.761 1.00 68.50 113 PHE A CA 1
ATOM 938 C C . PHE A 1 113 ? 11.588 1.214 -27.166 1.00 68.50 113 PHE A C 1
ATOM 940 O O . PHE A 1 113 ? 12.444 0.939 -28.005 1.00 68.50 113 PHE A O 1
ATOM 947 N N . LYS A 1 114 ? 10.280 1.162 -27.447 1.00 69.50 114 LYS A N 1
ATOM 948 C CA . LYS A 1 114 ? 9.761 0.876 -28.796 1.00 69.50 114 LYS A CA 1
ATOM 949 C C . LYS A 1 114 ? 10.054 2.002 -29.792 1.00 69.50 114 LYS A C 1
ATOM 951 O O . LYS A 1 114 ? 10.218 1.720 -30.976 1.00 69.50 114 LYS A O 1
ATOM 956 N N . GLY A 1 115 ? 10.099 3.254 -29.330 1.00 62.62 115 GLY A N 1
ATOM 957 C CA . GLY A 1 115 ? 10.342 4.435 -30.168 1.00 62.62 115 GLY A CA 1
ATOM 958 C C . GLY A 1 115 ? 11.812 4.668 -30.549 1.00 62.62 115 GLY A C 1
ATOM 959 O O . GLY A 1 115 ? 12.092 5.437 -31.471 1.00 62.62 115 GLY A O 1
ATOM 960 N N . GLY A 1 116 ? 12.761 4.012 -29.872 1.00 58.19 116 GLY A N 1
ATOM 961 C CA . GLY A 1 116 ? 14.193 4.124 -30.152 1.00 58.19 116 GLY A CA 1
ATOM 962 C C . GLY A 1 116 ? 14.607 3.350 -31.408 1.00 58.19 116 GLY A C 1
ATOM 963 O O . GLY A 1 116 ? 14.470 2.130 -31.468 1.00 58.19 116 GLY A O 1
ATOM 964 N N . ARG A 1 117 ? 15.159 4.044 -32.416 1.00 49.28 117 ARG A N 1
ATOM 965 C CA . ARG A 1 117 ? 15.773 3.408 -33.598 1.00 49.28 117 ARG A CA 1
ATOM 966 C C . ARG A 1 117 ? 16.834 2.394 -33.157 1.00 49.28 117 ARG A C 1
ATOM 968 O O . ARG A 1 117 ? 17.798 2.764 -32.487 1.00 49.28 117 ARG A O 1
ATOM 975 N N . THR A 1 118 ? 16.678 1.145 -33.596 1.00 49.34 118 THR A N 1
ATOM 976 C CA . THR A 1 118 ? 17.697 0.087 -33.544 1.00 49.34 118 THR A CA 1
ATOM 977 C C . THR A 1 118 ? 19.057 0.649 -33.969 1.00 49.34 118 THR A C 1
ATOM 979 O O . THR A 1 118 ? 19.247 0.961 -35.143 1.00 49.34 118 THR A O 1
ATOM 982 N N . GLY A 1 119 ? 19.981 0.813 -33.016 1.00 46.16 119 GLY A N 1
ATOM 983 C CA . GLY A 1 119 ? 21.377 1.177 -33.287 1.00 46.16 119 GLY A CA 1
ATOM 984 C C . GLY A 1 119 ? 21.868 2.548 -32.802 1.00 46.16 119 GLY A C 1
ATOM 985 O O . GLY A 1 119 ? 23.061 2.807 -32.936 1.00 46.16 119 GLY A O 1
ATOM 986 N N . LEU A 1 120 ? 21.036 3.417 -32.214 1.00 46.12 120 LEU A N 1
ATOM 987 C CA . LEU A 1 120 ? 21.553 4.598 -31.499 1.00 46.12 120 LEU A CA 1
ATOM 988 C C . LEU A 1 120 ? 21.903 4.219 -30.049 1.00 46.12 120 LEU A C 1
ATOM 990 O O . LEU A 1 120 ? 21.075 3.581 -29.393 1.00 46.12 120 LEU A O 1
ATOM 994 N N . PRO A 1 121 ? 23.077 4.619 -29.516 1.00 45.78 121 PRO A N 1
ATOM 995 C CA . PRO A 1 121 ? 23.328 4.515 -28.090 1.00 45.78 121 PRO A CA 1
ATOM 996 C C . PRO A 1 121 ? 22.302 5.409 -27.403 1.00 45.78 121 PRO A C 1
ATOM 998 O O . PRO A 1 121 ? 22.360 6.636 -27.506 1.00 45.78 121 PRO A O 1
ATOM 1001 N N . MET A 1 122 ? 21.317 4.784 -26.759 1.00 50.62 122 MET A N 1
ATOM 1002 C CA . MET A 1 122 ? 20.387 5.491 -25.897 1.00 50.62 122 MET A CA 1
ATOM 1003 C C . MET A 1 122 ? 21.231 6.180 -24.840 1.00 50.62 122 MET A C 1
ATOM 1005 O O . MET A 1 122 ? 21.799 5.522 -23.971 1.00 50.62 122 MET A O 1
ATOM 1009 N N . LEU A 1 123 ? 21.329 7.505 -24.897 1.00 47.34 123 LEU A N 1
ATOM 1010 C CA . LEU A 1 123 ? 21.655 8.250 -23.698 1.00 47.34 123 LEU A CA 1
ATOM 1011 C C . LEU A 1 123 ? 20.616 7.800 -22.660 1.00 47.34 123 LEU A C 1
ATOM 1013 O O . LEU A 1 123 ? 19.409 7.907 -22.864 1.00 47.34 123 LEU A O 1
ATOM 1017 N N . VAL A 1 124 ? 21.117 7.206 -21.583 1.00 53.12 124 VAL A N 1
ATOM 1018 C CA . VAL A 1 124 ? 20.385 6.442 -20.571 1.00 53.12 124 VAL A CA 1
ATOM 1019 C C . VAL A 1 124 ? 19.556 7.271 -19.544 1.00 53.12 124 VAL A C 1
ATOM 1021 O O . VAL A 1 124 ? 19.013 6.640 -18.639 1.00 53.12 124 VAL A O 1
ATOM 1024 N N . PRO A 1 125 ? 19.356 8.617 -19.590 1.00 54.16 125 PRO A N 1
ATOM 1025 C CA . PRO A 1 125 ? 18.645 9.296 -18.497 1.00 54.16 125 PRO A CA 1
ATOM 1026 C C . PRO A 1 125 ? 17.196 8.834 -18.222 1.00 54.16 125 PRO A C 1
ATOM 1028 O O . PRO A 1 125 ? 16.945 8.416 -17.089 1.00 54.16 125 PRO A O 1
ATOM 1031 N N . PRO A 1 126 ? 16.253 8.810 -19.193 1.00 65.44 126 PRO A N 1
ATOM 1032 C CA . PRO A 1 126 ? 14.824 8.712 -18.860 1.00 65.44 126 PRO A CA 1
ATOM 1033 C C . PRO A 1 126 ? 14.422 7.363 -18.255 1.00 65.44 126 PRO A C 1
ATOM 1035 O O . PRO A 1 126 ? 13.547 7.300 -17.399 1.00 65.44 126 PRO A O 1
ATOM 1038 N N . LEU A 1 127 ? 15.097 6.276 -18.633 1.00 67.44 127 LEU A N 1
ATOM 1039 C CA . LEU A 1 127 ? 14.817 4.954 -18.073 1.00 67.44 127 LEU A CA 1
ATOM 1040 C C . LEU A 1 127 ? 15.207 4.889 -16.606 1.00 67.44 127 LEU A C 1
ATOM 1042 O O . LEU A 1 127 ? 14.430 4.424 -15.781 1.00 67.44 127 LEU A O 1
ATOM 1046 N N . SER A 1 128 ? 16.401 5.381 -16.273 1.00 71.75 128 SER A N 1
ATOM 1047 C CA . SER A 1 128 ? 16.873 5.354 -14.893 1.00 71.75 128 SER A CA 1
ATOM 1048 C C . SER A 1 128 ? 15.929 6.102 -13.953 1.00 71.75 128 SER A C 1
ATOM 1050 O O . SER A 1 128 ? 15.735 5.658 -12.827 1.00 71.75 128 SER A O 1
ATOM 1052 N N . ASP A 1 129 ? 15.292 7.170 -14.432 1.00 76.69 129 ASP A N 1
ATOM 1053 C CA . ASP A 1 129 ? 14.336 7.947 -13.652 1.00 76.69 129 ASP A CA 1
ATOM 1054 C C . ASP A 1 129 ? 13.006 7.203 -13.494 1.00 76.69 129 ASP A C 1
ATOM 1056 O O . ASP A 1 129 ? 12.519 7.083 -12.373 1.00 76.69 129 ASP A O 1
ATOM 1060 N N . ILE A 1 130 ? 12.480 6.592 -14.562 1.00 72.12 130 ILE A N 1
ATOM 1061 C CA . ILE A 1 130 ? 11.277 5.744 -14.490 1.00 72.12 130 ILE A CA 1
ATOM 1062 C C . ILE A 1 130 ? 11.470 4.597 -13.490 1.00 72.12 130 ILE A C 1
ATOM 1064 O O . ILE A 1 130 ? 10.618 4.341 -12.637 1.00 72.12 130 ILE A O 1
ATOM 1068 N N . PHE A 1 131 ? 12.615 3.919 -13.553 1.00 75.06 131 PHE A N 1
ATOM 1069 C CA . PHE A 1 131 ? 12.906 2.814 -12.650 1.00 75.06 131 PHE A CA 1
ATOM 1070 C C . PHE A 1 131 ? 13.186 3.275 -11.213 1.00 75.06 131 PHE A C 1
ATOM 1072 O O . PHE A 1 131 ? 12.755 2.598 -10.286 1.00 75.06 131 PHE A O 1
ATOM 1079 N N . LYS A 1 132 ? 13.839 4.426 -10.996 1.00 78.56 132 LYS A N 1
ATOM 1080 C CA . LYS A 1 132 ? 13.993 5.022 -9.652 1.00 78.56 132 LYS A CA 1
ATOM 1081 C C . LYS A 1 132 ? 12.651 5.402 -9.036 1.00 78.56 132 LYS A C 1
ATOM 1083 O O . LYS A 1 132 ? 12.451 5.191 -7.842 1.00 78.56 132 LYS A O 1
ATOM 1088 N N . VAL A 1 133 ? 11.742 5.966 -9.833 1.00 74.38 133 VAL A N 1
ATOM 1089 C CA . VAL A 1 133 ? 10.371 6.254 -9.396 1.00 74.38 133 VAL A CA 1
ATOM 1090 C C . VAL A 1 133 ? 9.686 4.944 -9.019 1.00 74.38 133 VAL A C 1
ATOM 1092 O O . VAL A 1 133 ? 9.191 4.824 -7.908 1.00 74.38 133 VAL A O 1
ATOM 1095 N N . THR A 1 134 ? 9.792 3.915 -9.862 1.00 71.62 134 THR A N 1
ATOM 1096 C CA . THR A 1 134 ? 9.237 2.575 -9.602 1.00 71.62 134 THR A CA 1
ATOM 1097 C C . THR A 1 134 ? 9.755 1.961 -8.291 1.00 71.62 134 THR A C 1
ATOM 1099 O O . THR A 1 134 ? 8.963 1.484 -7.477 1.00 71.62 134 THR A O 1
ATOM 1102 N N . THR A 1 135 ? 11.070 1.982 -8.041 1.00 75.88 135 THR A N 1
ATOM 1103 C CA . THR A 1 135 ? 11.654 1.429 -6.803 1.00 75.88 135 THR A CA 1
ATOM 1104 C C . THR A 1 135 ? 11.295 2.260 -5.573 1.00 75.88 135 THR A C 1
ATOM 1106 O O . THR A 1 135 ? 11.054 1.702 -4.501 1.00 75.88 135 THR A O 1
ATOM 1109 N N . SER A 1 136 ? 11.187 3.583 -5.722 1.00 72.56 136 SER A N 1
ATOM 1110 C CA . SER A 1 136 ? 10.716 4.476 -4.659 1.00 72.56 136 SER A CA 1
ATOM 1111 C C . SER A 1 136 ? 9.248 4.214 -4.317 1.00 72.56 136 SER A C 1
ATOM 1113 O O . SER A 1 136 ? 8.919 4.122 -3.137 1.00 72.56 136 SER A O 1
ATOM 1115 N N . THR A 1 137 ? 8.384 4.002 -5.316 1.00 73.19 137 THR A N 1
ATOM 1116 C CA . THR A 1 137 ? 6.973 3.635 -5.119 1.00 73.19 137 THR A CA 1
ATOM 1117 C C . THR A 1 137 ? 6.843 2.307 -4.373 1.00 73.19 137 THR A C 1
ATOM 1119 O O . THR A 1 137 ? 6.088 2.233 -3.409 1.00 73.19 137 THR A O 1
ATOM 1122 N N . LEU A 1 138 ? 7.628 1.280 -4.728 1.00 73.75 138 LEU A N 1
ATOM 1123 C CA . LEU A 1 138 ? 7.640 -0.001 -4.000 1.00 73.75 138 LEU A CA 1
ATOM 1124 C C . LEU A 1 138 ? 8.102 0.149 -2.542 1.00 73.75 138 LEU A C 1
ATOM 1126 O O . LEU A 1 138 ? 7.527 -0.459 -1.641 1.00 73.75 138 LEU A O 1
ATOM 1130 N N . SER A 1 139 ? 9.123 0.972 -2.296 1.00 75.44 139 SER A N 1
ATOM 1131 C CA . SER A 1 139 ? 9.618 1.255 -0.942 1.00 75.44 139 SER A CA 1
ATOM 1132 C C . SER A 1 139 ? 8.591 2.017 -0.103 1.00 75.44 139 SER A C 1
ATOM 1134 O O . SER A 1 139 ? 8.355 1.677 1.055 1.00 75.44 139 SER A O 1
ATOM 1136 N N . ASN A 1 140 ? 7.931 3.015 -0.691 1.00 74.69 140 ASN A N 1
ATOM 1137 C CA . ASN A 1 140 ? 6.867 3.759 -0.023 1.00 74.69 140 ASN A CA 1
ATOM 1138 C C . ASN A 1 140 ? 5.676 2.853 0.287 1.00 74.69 140 ASN A C 1
ATOM 1140 O O . ASN A 1 140 ? 5.175 2.888 1.402 1.00 74.69 140 ASN A O 1
ATOM 1144 N N . LEU A 1 141 ? 5.305 1.966 -0.638 1.00 70.38 141 LEU A N 1
ATOM 1145 C CA . LEU A 1 141 ? 4.226 1.008 -0.429 1.00 70.38 141 LEU A CA 1
ATOM 1146 C C . LEU A 1 141 ? 4.519 0.074 0.749 1.00 70.38 141 LEU A C 1
ATOM 1148 O O . LEU A 1 141 ? 3.633 -0.222 1.544 1.00 70.38 141 LEU A O 1
ATOM 1152 N N . SER A 1 142 ? 5.775 -0.360 0.885 1.00 71.44 142 SER A N 1
ATOM 1153 C CA . SER A 1 142 ? 6.242 -1.134 2.037 1.00 71.44 142 SER A CA 1
ATOM 1154 C C . SER A 1 142 ? 6.019 -0.401 3.358 1.00 71.44 142 SER A C 1
ATOM 1156 O O . SER A 1 142 ? 5.595 -1.007 4.339 1.00 71.44 142 SER A O 1
ATOM 1158 N N . LYS A 1 143 ? 6.319 0.900 3.386 1.00 78.81 143 LYS A N 1
ATOM 1159 C CA . LYS A 1 143 ? 6.174 1.736 4.581 1.00 78.81 143 LYS A CA 1
ATOM 1160 C C . LYS A 1 143 ? 4.711 1.992 4.904 1.00 78.81 143 LYS A C 1
ATOM 1162 O O . LYS A 1 143 ? 4.309 1.695 6.020 1.00 78.81 143 LYS A O 1
ATOM 1167 N N . THR A 1 144 ? 3.920 2.427 3.922 1.00 74.88 144 THR A N 1
ATOM 1168 C CA . THR A 1 144 ? 2.464 2.587 4.038 1.00 74.88 144 THR A CA 1
ATOM 1169 C C . THR A 1 144 ? 1.821 1.318 4.589 1.00 74.88 144 THR A C 1
ATOM 1171 O O . THR A 1 144 ? 0.998 1.372 5.495 1.00 74.88 144 THR A O 1
ATOM 1174 N N . LEU A 1 145 ? 2.221 0.156 4.070 1.00 72.94 145 LEU A N 1
ATOM 1175 C CA . LEU A 1 145 ? 1.731 -1.137 4.527 1.00 72.94 145 LEU A CA 1
ATOM 1176 C C . LEU A 1 145 ? 2.064 -1.400 6.000 1.00 72.94 145 LEU A C 1
ATOM 1178 O O . LEU A 1 145 ? 1.182 -1.744 6.789 1.00 72.94 145 LEU A O 1
ATOM 1182 N N . ALA A 1 146 ? 3.326 -1.209 6.384 1.00 75.69 146 ALA A N 1
ATOM 1183 C CA . ALA A 1 146 ? 3.752 -1.371 7.768 1.00 75.69 146 ALA A CA 1
ATOM 1184 C C . ALA A 1 146 ? 3.037 -0.381 8.707 1.00 75.69 146 ALA A C 1
ATOM 1186 O O . ALA A 1 146 ? 2.598 -0.768 9.785 1.00 75.69 146 ALA A O 1
ATOM 1187 N N . GLU A 1 147 ? 2.875 0.878 8.302 1.00 77.75 147 GLU A N 1
ATOM 1188 C CA . GLU A 1 147 ? 2.170 1.924 9.055 1.00 77.75 147 GLU A CA 1
ATOM 1189 C C . GLU A 1 147 ? 0.681 1.604 9.218 1.00 77.75 147 GLU A C 1
ATOM 1191 O O . GLU A 1 147 ? 0.163 1.639 10.337 1.00 77.75 147 GLU A O 1
ATOM 1196 N N . ALA A 1 148 ? 0.010 1.193 8.136 1.00 71.31 148 ALA A N 1
ATOM 1197 C CA . ALA A 1 148 ? -1.389 0.782 8.155 1.00 71.31 148 ALA A CA 1
ATOM 1198 C C . ALA A 1 148 ? -1.640 -0.314 9.186 1.00 71.31 148 ALA A C 1
ATOM 1200 O O . ALA A 1 148 ? -2.577 -0.226 9.983 1.00 71.31 148 ALA A O 1
ATOM 1201 N N . PHE A 1 149 ? -0.773 -1.321 9.216 1.00 74.44 149 PHE A N 1
ATOM 1202 C CA . PHE A 1 149 ? -0.938 -2.456 10.112 1.00 74.44 149 PHE A CA 1
ATOM 1203 C C . PHE A 1 149 ? -0.444 -2.185 11.528 1.00 74.44 149 PHE A C 1
ATOM 1205 O O . PHE A 1 149 ? -1.058 -2.679 12.471 1.00 74.44 149 PHE A O 1
ATOM 1212 N N . ASN A 1 150 ? 0.591 -1.363 11.705 1.00 74.06 150 ASN A N 1
ATOM 1213 C CA . ASN A 1 150 ? 1.000 -0.890 13.025 1.00 74.06 150 ASN A CA 1
ATOM 1214 C C . ASN A 1 150 ? -0.102 -0.062 13.685 1.00 74.06 150 ASN A C 1
ATOM 1216 O O . ASN A 1 150 ? -0.290 -0.162 14.892 1.00 74.06 150 ASN A O 1
ATOM 1220 N N . GLU A 1 151 ? -0.870 0.711 12.918 1.00 71.25 151 GLU A N 1
ATOM 1221 C CA . GLU A 1 151 ? -2.043 1.406 13.443 1.00 71.25 151 GLU A CA 1
ATOM 1222 C C . GLU A 1 151 ? -3.168 0.450 13.828 1.00 71.25 151 GLU A C 1
ATOM 1224 O O . GLU A 1 151 ? -3.712 0.594 14.923 1.00 71.25 151 GLU A O 1
ATOM 1229 N N . VAL A 1 152 ? -3.480 -0.552 12.988 1.00 71.12 152 VAL A N 1
ATOM 1230 C CA . VAL A 1 152 ? -4.421 -1.619 13.378 1.00 71.12 152 VAL A CA 1
ATOM 1231 C C . VAL A 1 152 ? -3.962 -2.226 14.693 1.00 71.12 152 VAL A C 1
ATOM 1233 O O . VAL A 1 152 ? -4.744 -2.302 15.630 1.00 71.12 152 VAL A O 1
ATOM 1236 N N . ARG A 1 153 ? -2.684 -2.598 14.786 1.00 70.38 153 ARG A N 1
ATOM 1237 C CA . ARG A 1 153 ? -2.091 -3.232 15.958 1.00 70.38 153 ARG A CA 1
ATOM 1238 C C . ARG A 1 153 ? -2.117 -2.340 17.192 1.00 70.38 153 ARG A C 1
ATOM 1240 O O . ARG A 1 153 ? -2.533 -2.812 18.236 1.00 70.38 153 ARG A O 1
ATOM 1247 N N . ALA A 1 154 ? -1.712 -1.078 17.098 1.00 68.62 154 ALA A N 1
ATOM 1248 C CA . ALA A 1 154 ? -1.687 -0.161 18.233 1.00 68.62 154 ALA A CA 1
ATOM 1249 C C . ALA A 1 154 ? -3.093 0.079 18.785 1.00 68.62 154 ALA A C 1
ATOM 1251 O O . ALA A 1 154 ? -3.295 0.142 19.993 1.00 68.62 154 ALA A O 1
ATOM 1252 N N . GLU A 1 155 ? -4.077 0.200 17.906 1.00 63.09 155 GLU A N 1
ATOM 1253 C CA . GLU A 1 155 ? -5.461 0.429 18.300 1.00 63.09 155 GLU A CA 1
ATOM 1254 C C . GLU A 1 155 ? -6.121 -0.850 18.847 1.00 63.09 155 GLU A C 1
ATOM 1256 O O . GLU A 1 155 ? -6.943 -0.806 19.760 1.00 63.09 155 GLU A O 1
ATOM 1261 N N . VAL A 1 156 ? -5.668 -2.001 18.359 1.00 61.62 156 VAL A N 1
ATOM 1262 C CA . VAL A 1 156 ? -5.994 -3.337 18.854 1.00 61.62 156 VAL A CA 1
ATOM 1263 C C . VAL A 1 156 ? -5.337 -3.630 20.219 1.00 61.62 156 VAL A C 1
ATOM 1265 O O . VAL A 1 156 ? -5.994 -4.167 21.108 1.00 61.62 156 VAL A O 1
ATOM 1268 N N . GLU A 1 157 ? -4.080 -3.231 20.431 1.00 58.34 157 GLU A N 1
ATOM 1269 C CA . GLU A 1 157 ? -3.319 -3.378 21.684 1.00 58.34 157 GLU A CA 1
ATOM 1270 C C . GLU A 1 157 ? -3.824 -2.420 22.772 1.00 58.34 157 GLU A C 1
ATOM 1272 O O . GLU A 1 157 ? -3.939 -2.812 23.934 1.00 58.34 157 GLU A O 1
ATOM 1277 N N . LYS A 1 158 ? -4.246 -1.203 22.401 1.00 59.22 158 LYS A N 1
ATOM 1278 C CA . LYS A 1 158 ? -5.028 -0.312 23.282 1.00 59.22 158 LYS A CA 1
ATOM 1279 C C . LYS A 1 158 ? -6.389 -0.916 23.679 1.00 59.22 158 LYS A C 1
ATOM 1281 O O . LYS A 1 158 ? -7.040 -0.398 24.582 1.00 59.22 158 LYS A O 1
ATOM 1286 N N . GLY A 1 159 ? -6.805 -2.003 23.022 1.00 52.38 159 GLY A N 1
ATOM 1287 C CA . GLY A 1 159 ? -8.071 -2.712 23.190 1.00 52.38 159 GLY A CA 1
ATOM 1288 C C . GLY A 1 159 ? -8.055 -3.938 24.115 1.00 52.38 159 GLY A C 1
ATOM 1289 O O . GLY A 1 159 ? -9.083 -4.611 24.198 1.00 52.38 159 GLY A O 1
ATOM 1290 N N . ILE A 1 160 ? -6.978 -4.235 24.861 1.00 44.62 160 ILE A N 1
ATOM 1291 C CA . ILE A 1 160 ? -7.105 -5.103 26.050 1.00 44.62 160 ILE A CA 1
ATOM 1292 C C . ILE A 1 160 ? -7.542 -4.240 27.241 1.00 44.62 160 ILE A C 1
ATOM 1294 O O . ILE A 1 160 ? -6.730 -3.680 27.967 1.00 44.62 160 ILE A O 1
ATOM 1298 N N . VAL A 1 161 ? -8.863 -4.172 27.426 1.00 42.59 161 VAL A N 1
ATOM 1299 C CA . VAL A 1 161 ? -9.569 -3.933 28.697 1.00 42.59 161 VAL A CA 1
ATOM 1300 C C . VAL A 1 161 ? -9.021 -2.780 29.550 1.00 42.59 161 VAL A C 1
ATOM 1302 O O . VAL A 1 161 ? -8.345 -2.991 30.557 1.00 42.59 161 VAL A O 1
ATOM 1305 N N . LYS A 1 162 ? -9.454 -1.555 29.247 1.00 33.59 162 LYS A N 1
ATOM 1306 C CA . LYS A 1 162 ? -9.971 -0.672 30.301 1.00 33.59 162 LYS A CA 1
ATOM 1307 C C . LYS A 1 162 ? -10.851 0.424 29.723 1.00 33.59 162 LYS A C 1
ATOM 1309 O O . LYS A 1 162 ? -10.426 1.179 28.856 1.00 33.59 162 LYS A O 1
ATOM 1314 N N . ASP A 1 163 ? -12.053 0.508 30.281 1.00 35.56 163 ASP A N 1
ATOM 1315 C CA . ASP A 1 163 ? -12.912 1.685 30.304 1.00 35.56 163 ASP A CA 1
ATOM 1316 C C . ASP A 1 163 ? -12.110 2.961 30.577 1.00 35.56 163 ASP A C 1
ATOM 1318 O O . ASP A 1 163 ? -11.938 3.377 31.723 1.00 35.56 163 ASP A O 1
ATOM 1322 N N . VAL A 1 164 ? -11.638 3.624 29.529 1.00 36.88 164 VAL A N 1
ATOM 1323 C CA . VAL A 1 164 ? -11.326 5.045 29.621 1.00 36.88 164 VAL A CA 1
ATOM 1324 C C . VAL A 1 164 ? -11.902 5.742 28.400 1.00 36.88 164 VAL A C 1
ATOM 1326 O O . VAL A 1 164 ? -11.205 6.341 27.586 1.00 36.88 164 VAL A O 1
ATOM 1329 N N . SER A 1 165 ? -13.229 5.685 28.280 1.00 39.06 165 SER A N 1
ATOM 1330 C CA . SER A 1 165 ? -13.953 6.765 27.623 1.00 39.06 165 SER A CA 1
ATOM 1331 C C . SER A 1 165 ? -13.688 8.041 28.430 1.00 39.06 165 SER A C 1
ATOM 1333 O O . SER A 1 165 ? -14.389 8.338 29.399 1.00 39.06 165 SER A O 1
ATOM 1335 N N . THR A 1 166 ? -12.634 8.781 28.091 1.00 39.34 166 THR A N 1
ATOM 1336 C CA . THR A 1 166 ? -12.412 10.103 28.678 1.00 39.34 166 THR A CA 1
ATOM 1337 C C . THR A 1 166 ? -13.480 11.029 28.115 1.00 39.34 166 THR A C 1
ATOM 1339 O O . THR A 1 166 ? -13.427 11.425 26.951 1.00 39.34 166 THR A O 1
ATOM 1342 N N . VAL A 1 167 ? -14.484 11.350 28.930 1.00 49.41 167 VAL A N 1
ATOM 1343 C CA . VAL A 1 167 ? -15.528 12.306 28.555 1.00 49.41 167 VAL A CA 1
ATOM 1344 C C . VAL A 1 167 ? -14.931 13.707 28.629 1.00 49.41 167 VAL A C 1
ATOM 1346 O O . VAL A 1 167 ? -14.694 14.242 29.710 1.00 49.41 167 VAL A O 1
ATOM 1349 N N . VAL A 1 168 ? -14.676 14.301 27.466 1.00 49.91 168 VAL A N 1
ATOM 1350 C CA . VAL A 1 168 ? -14.208 15.684 27.349 1.00 49.91 168 VAL A CA 1
ATOM 1351 C C . VAL A 1 168 ? -15.402 16.570 27.006 1.00 49.91 168 VAL A C 1
ATOM 1353 O O . VAL A 1 168 ? -16.030 16.405 25.963 1.00 49.91 168 VAL A O 1
ATOM 1356 N N . SER A 1 169 ? -15.723 17.523 27.884 1.00 50.44 169 SER A N 1
ATOM 1357 C CA . SER A 1 169 ? -16.744 18.537 27.608 1.00 50.44 169 SER A CA 1
ATOM 1358 C C . SER A 1 169 ? -16.153 19.636 26.727 1.00 50.44 169 SER A C 1
ATOM 1360 O O . SER A 1 169 ? -15.275 20.379 27.165 1.00 50.44 169 SER A O 1
ATOM 1362 N N . VAL A 1 170 ? -16.649 19.770 25.497 1.00 64.94 170 VAL A N 1
ATOM 1363 C CA . VAL A 1 170 ? -16.170 20.755 24.515 1.00 64.94 170 VAL A CA 1
ATOM 1364 C C . VAL A 1 170 ? -17.278 21.763 24.214 1.00 64.94 170 VAL A C 1
ATOM 1366 O O . VAL A 1 170 ? -18.438 21.390 24.051 1.00 64.94 170 VAL A O 1
ATOM 1369 N N . ARG A 1 171 ? -16.931 23.053 24.132 1.00 73.06 171 ARG A N 1
ATOM 1370 C CA . ARG A 1 171 ? -17.848 24.088 23.637 1.00 73.06 171 ARG A CA 1
ATOM 1371 C C . ARG A 1 171 ? -17.796 24.116 22.115 1.00 73.06 171 ARG A C 1
ATOM 1373 O O . ARG A 1 171 ? -16.745 24.383 21.542 1.00 73.06 171 ARG A O 1
ATOM 1380 N N . VAL A 1 172 ? -18.936 23.853 21.491 1.00 78.38 172 VAL A N 1
ATOM 1381 C CA . VAL A 1 172 ? -19.120 23.855 20.036 1.00 78.38 172 VAL A CA 1
ATOM 1382 C C . VAL A 1 172 ? -20.041 25.016 19.673 1.00 78.38 172 VAL A C 1
ATOM 1384 O O . VAL A 1 172 ? -20.951 25.340 20.440 1.00 78.38 172 VAL A O 1
ATOM 1387 N N . SER A 1 173 ? -19.791 25.671 18.539 1.00 84.38 173 SER A N 1
ATOM 1388 C CA . SER A 1 173 ? -20.664 26.745 18.067 1.00 84.38 173 SER A CA 1
ATOM 1389 C C . SER A 1 173 ? -22.049 26.193 17.699 1.00 84.38 173 SER A C 1
ATOM 1391 O O . SER A 1 173 ? -22.190 25.034 17.308 1.00 84.38 173 SER A O 1
ATOM 1393 N N . GLU A 1 174 ? -23.092 27.018 17.809 1.00 84.81 174 GLU A N 1
ATOM 1394 C CA . GLU A 1 174 ? -24.461 26.591 17.486 1.00 84.81 174 GLU A CA 1
ATOM 1395 C C . GLU A 1 174 ? -24.602 26.172 16.011 1.00 84.81 174 GLU A C 1
ATOM 1397 O O . GLU A 1 174 ? -25.357 25.260 15.680 1.00 84.81 174 GLU A O 1
ATOM 1402 N N . HIS A 1 175 ? -23.847 26.822 15.124 1.00 86.81 175 HIS A N 1
ATOM 1403 C CA . HIS A 1 175 ? -23.797 26.496 13.704 1.00 86.81 175 HIS A CA 1
ATOM 1404 C C . HIS A 1 175 ? -23.204 25.101 13.460 1.00 86.81 175 HIS A C 1
ATOM 1406 O O . HIS A 1 175 ? -23.817 24.280 12.779 1.00 86.81 175 HIS A O 1
ATOM 1412 N N . ASP A 1 176 ? -22.054 24.801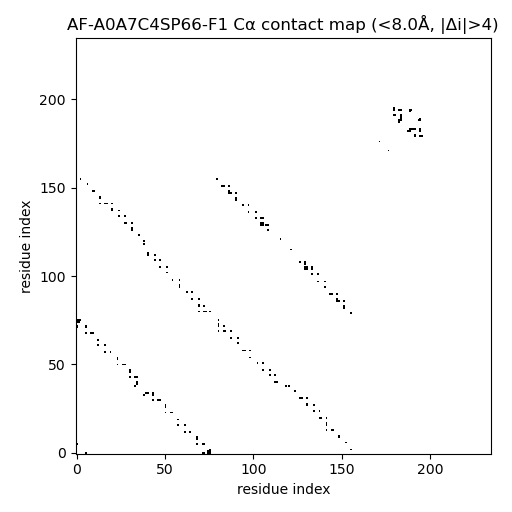 14.063 1.00 84.75 176 ASP A N 1
ATOM 1413 C CA . ASP A 1 176 ? -21.373 23.518 13.855 1.00 84.75 176 ASP A CA 1
ATOM 1414 C C . ASP A 1 176 ? -22.153 22.369 14.499 1.00 84.75 176 ASP A C 1
ATOM 1416 O O . ASP A 1 176 ? -22.239 21.275 13.941 1.00 84.75 176 ASP A O 1
ATOM 1420 N N . LEU A 1 177 ? -22.808 22.637 15.634 1.00 89.31 177 LEU A N 1
ATOM 1421 C CA . LEU A 1 177 ? -23.702 21.676 16.270 1.00 89.31 177 LEU A CA 1
ATOM 1422 C C . LEU A 1 177 ? -24.891 21.319 15.364 1.00 89.31 177 LEU A C 1
ATOM 1424 O O . LEU A 1 177 ? -25.237 20.145 15.268 1.00 89.31 177 LEU A O 1
ATOM 1428 N N . LYS A 1 178 ? -25.476 22.290 14.646 1.00 88.62 178 LYS A N 1
ATOM 1429 C CA . LYS A 1 178 ? -26.557 22.026 13.676 1.00 88.62 178 LYS A CA 1
ATOM 1430 C C . LYS A 1 178 ? -26.098 21.142 12.518 1.00 88.62 178 LYS A C 1
ATOM 1432 O O . LYS A 1 178 ? -26.860 20.287 12.074 1.00 88.62 178 LYS A O 1
ATOM 1437 N N . ILE A 1 179 ? -24.865 21.319 12.044 1.00 85.19 179 ILE A N 1
ATOM 1438 C CA . ILE A 1 179 ? -24.286 20.467 10.995 1.00 85.19 179 ILE A CA 1
ATOM 1439 C C . ILE A 1 179 ? -24.106 19.039 11.514 1.00 85.19 179 ILE A C 1
ATOM 1441 O O . ILE A 1 179 ? -24.514 18.088 10.850 1.00 85.19 179 ILE A O 1
ATOM 1445 N N . ILE A 1 180 ? -23.548 18.886 12.717 1.00 87.38 180 ILE A N 1
ATOM 1446 C CA . ILE A 1 180 ? -23.386 17.577 13.360 1.00 87.38 180 ILE A CA 1
ATOM 1447 C C . ILE A 1 180 ? -24.747 16.892 13.532 1.00 87.38 180 ILE A C 1
ATOM 1449 O O . ILE A 1 180 ? -24.891 15.717 13.199 1.00 87.38 180 ILE A O 1
ATOM 1453 N N . ASP A 1 181 ? -25.758 17.631 13.985 1.00 88.50 181 ASP A N 1
ATOM 1454 C CA . ASP A 1 181 ? -27.117 17.120 14.167 1.00 88.50 181 ASP A CA 1
ATOM 1455 C C . ASP A 1 181 ? -27.743 16.655 12.864 1.00 88.50 181 ASP A C 1
ATOM 1457 O O . ASP A 1 181 ? -28.356 15.590 12.828 1.00 88.50 181 ASP A O 1
ATOM 1461 N N . LEU A 1 182 ? -27.562 17.415 11.785 1.00 79.88 182 LEU A N 1
ATOM 1462 C CA . LEU A 1 182 ? -28.028 17.017 10.464 1.00 79.88 182 LEU A CA 1
ATOM 1463 C C . LEU A 1 182 ? -27.412 15.675 10.060 1.00 79.88 182 LEU A C 1
ATOM 1465 O O . LEU A 1 182 ? -28.143 14.776 9.658 1.00 79.88 182 LEU A O 1
ATOM 1469 N N . LEU A 1 183 ? -26.093 15.528 10.213 1.00 69.69 183 LEU A N 1
ATOM 1470 C CA . LEU A 1 183 ? -25.360 14.317 9.838 1.00 69.69 183 LEU A CA 1
ATOM 1471 C C . LEU A 1 183 ? -25.791 13.097 10.665 1.00 69.69 183 LEU A C 1
ATOM 1473 O O . LEU A 1 183 ? -25.885 11.994 10.131 1.00 69.69 183 LEU A O 1
ATOM 1477 N N . VAL A 1 184 ? -26.117 13.289 11.943 1.00 76.19 184 VAL A N 1
ATOM 1478 C CA . VAL A 1 184 ? -26.686 12.223 12.779 1.00 76.19 184 VAL A CA 1
ATOM 1479 C C . VAL A 1 184 ? -28.114 11.886 12.340 1.00 76.19 184 VAL A C 1
ATOM 1481 O O . VAL A 1 184 ? -28.451 10.719 12.159 1.00 76.19 184 VAL A O 1
ATOM 1484 N N . ASN A 1 185 ? -28.952 12.897 12.103 1.00 69.69 185 ASN A N 1
ATOM 1485 C CA . ASN A 1 185 ? -30.360 12.713 11.741 1.00 69.69 185 ASN A CA 1
ATOM 1486 C C . ASN A 1 185 ? -30.547 12.027 10.382 1.00 69.69 185 ASN A C 1
ATOM 1488 O O . ASN A 1 185 ? -31.474 11.240 10.215 1.00 69.69 185 ASN A O 1
ATOM 1492 N N . VAL A 1 186 ? -29.668 12.305 9.416 1.00 73.94 186 VAL A N 1
ATOM 1493 C CA . VAL A 1 186 ? -29.668 11.639 8.101 1.00 73.94 186 VAL A CA 1
ATOM 1494 C C . VAL A 1 186 ? -28.939 10.289 8.118 1.00 73.94 186 VAL A C 1
ATOM 1496 O O . VAL A 1 186 ? -28.831 9.638 7.082 1.00 73.94 186 VAL A O 1
ATOM 1499 N N . GLY A 1 187 ? -28.467 9.848 9.289 1.00 53.66 187 GLY A N 1
ATOM 1500 C CA . GLY A 1 187 ? -27.898 8.519 9.508 1.00 53.66 187 GLY A CA 1
ATOM 1501 C C . GLY A 1 187 ? -26.449 8.349 9.054 1.00 53.66 187 GLY A C 1
ATOM 1502 O O . GLY A 1 187 ? -25.978 7.217 8.985 1.00 53.66 187 GLY A O 1
ATOM 1503 N N . VAL A 1 188 ? -25.734 9.439 8.758 1.00 59.09 188 VAL A N 1
ATOM 1504 C CA . VAL A 1 188 ? -24.297 9.392 8.425 1.00 59.09 188 VAL A CA 1
ATOM 1505 C C . VAL A 1 188 ? -23.470 9.012 9.657 1.00 59.09 188 VAL A C 1
ATOM 1507 O O . VAL A 1 188 ? -22.481 8.299 9.527 1.00 59.09 188 VAL A O 1
ATOM 1510 N N . PHE A 1 189 ? -23.906 9.417 10.855 1.00 60.16 189 PHE A N 1
ATOM 1511 C CA . PHE A 1 189 ? -23.318 9.005 12.135 1.00 60.16 189 PHE A CA 1
ATOM 1512 C C . PHE A 1 189 ? -24.404 8.516 13.102 1.00 60.16 189 PHE A C 1
ATOM 1514 O O . PHE A 1 189 ? -25.526 9.018 13.083 1.00 60.16 189 PHE A O 1
ATOM 1521 N N . ARG A 1 190 ? -24.086 7.558 13.983 1.00 56.34 190 ARG A N 1
ATOM 1522 C CA . ARG A 1 190 ? -25.032 6.990 14.967 1.00 56.34 190 ARG A CA 1
ATOM 1523 C C . ARG A 1 190 ? -25.233 7.920 16.164 1.00 56.34 190 ARG A C 1
ATOM 1525 O O . ARG A 1 190 ? -26.254 7.836 16.841 1.00 56.34 190 ARG A O 1
ATOM 1532 N N . SER A 1 191 ? -24.266 8.792 16.455 1.00 69.88 191 SER A N 1
ATOM 1533 C CA . SER A 1 191 ? -24.351 9.764 17.551 1.00 69.88 191 SER A CA 1
ATOM 1534 C C . SER A 1 191 ? -23.521 11.024 17.294 1.00 69.88 191 SER A C 1
ATOM 1536 O O . SER A 1 191 ? -22.572 11.019 16.510 1.00 69.88 191 SER A O 1
ATOM 1538 N N . ARG A 1 192 ? -23.838 12.111 18.012 1.00 77.06 192 ARG A N 1
ATOM 1539 C CA . ARG A 1 192 ? -23.055 13.362 17.974 1.00 77.06 192 ARG A CA 1
ATOM 1540 C C . ARG A 1 192 ? -21.604 13.142 18.405 1.00 77.06 192 ARG A C 1
ATOM 1542 O O . ARG A 1 192 ? -20.702 13.743 17.834 1.00 77.06 192 ARG A O 1
ATOM 1549 N N . SER A 1 193 ? -21.383 12.280 19.399 1.00 72.50 193 SER A N 1
ATOM 1550 C CA . SER A 1 193 ? -20.044 11.935 19.884 1.00 72.50 193 SER A CA 1
ATOM 1551 C C . SER A 1 193 ? -19.223 11.217 18.818 1.00 72.50 193 SER A C 1
ATOM 1553 O O . SER A 1 193 ? -18.065 11.558 18.628 1.00 72.50 193 SER A O 1
ATOM 1555 N N . GLU A 1 194 ? -19.827 10.289 18.075 1.00 66.25 194 GLU A N 1
ATOM 1556 C CA . GLU A 1 194 ? -19.170 9.602 16.957 1.00 66.25 194 GLU A CA 1
ATOM 1557 C C . GLU A 1 194 ? -18.810 10.573 15.825 1.00 66.25 194 GLU A C 1
ATOM 1559 O O . GLU A 1 194 ? -17.675 10.572 15.351 1.00 66.25 194 GLU A O 1
ATOM 1564 N N . ALA A 1 195 ? -19.738 11.461 15.454 1.00 76.62 195 ALA A N 1
ATOM 1565 C CA . ALA A 1 195 ? -19.486 12.506 14.464 1.00 76.62 195 ALA A CA 1
ATOM 1566 C C . ALA A 1 195 ? -18.325 13.423 14.891 1.00 76.62 195 ALA A C 1
ATOM 1568 O O . ALA A 1 195 ? -17.415 13.696 14.109 1.00 76.62 195 ALA A O 1
ATOM 1569 N N . LEU A 1 196 ? -18.314 13.866 16.152 1.00 80.88 196 LEU A N 1
ATOM 1570 C CA . LEU A 1 196 ? -17.234 14.685 16.705 1.00 80.88 196 LEU A CA 1
ATOM 1571 C C . LEU A 1 196 ? -15.897 13.939 16.717 1.00 80.88 196 LEU A C 1
ATOM 1573 O O . LEU A 1 196 ? -14.894 14.501 16.283 1.00 80.88 196 LEU A O 1
ATOM 1577 N N . SER A 1 197 ? -15.871 12.680 17.156 1.00 74.62 197 SER A N 1
ATOM 1578 C CA . SER A 1 197 ? -14.664 11.847 17.130 1.00 74.62 197 SER A CA 1
ATOM 1579 C C . SER A 1 197 ? -14.105 11.703 15.715 1.00 74.62 197 SER A C 1
ATOM 1581 O O . SER A 1 197 ? -12.895 11.836 15.521 1.00 74.62 197 SER A O 1
ATOM 1583 N N . PHE A 1 198 ? -14.973 11.506 14.719 1.00 74.19 198 PHE A N 1
ATOM 1584 C CA . PHE A 1 198 ? -14.580 11.452 13.314 1.00 74.19 198 PHE A CA 1
ATOM 1585 C C . PHE A 1 198 ? -13.927 12.762 12.852 1.00 74.19 198 PHE A C 1
ATOM 1587 O O . PHE A 1 198 ? -12.813 12.747 12.322 1.00 74.19 198 PHE A O 1
ATOM 1594 N N . PHE A 1 199 ? -14.573 13.908 13.095 1.00 81.62 199 PHE A N 1
ATOM 1595 C CA . PHE A 1 199 ? -14.039 15.209 12.683 1.00 81.62 199 PHE A CA 1
ATOM 1596 C C . PHE A 1 199 ? -12.750 15.583 13.414 1.00 81.62 199 PHE A C 1
ATOM 1598 O O . PHE A 1 199 ? -11.834 16.110 12.787 1.00 81.62 199 PHE A O 1
ATOM 1605 N N . ILE A 1 200 ? -12.633 15.262 14.703 1.00 80.38 200 ILE A N 1
ATOM 1606 C CA . ILE A 1 200 ? -11.395 15.452 15.466 1.00 80.38 200 ILE A CA 1
ATOM 1607 C C . ILE A 1 200 ? -10.269 14.623 14.842 1.00 80.38 200 ILE A C 1
ATOM 1609 O O . ILE A 1 200 ? -9.194 15.158 14.582 1.00 80.38 200 ILE A O 1
ATOM 1613 N N . LYS A 1 201 ? -10.516 13.345 14.529 1.00 68.44 201 LYS A N 1
ATOM 1614 C CA . LYS A 1 201 ? -9.512 12.464 13.914 1.00 68.44 201 LYS A CA 1
ATOM 1615 C C . LYS A 1 201 ? -9.075 12.976 12.538 1.00 68.44 201 LYS A C 1
ATOM 1617 O O . LYS A 1 201 ? -7.877 13.052 12.269 1.00 68.44 201 LYS A O 1
ATOM 1622 N N . LYS A 1 202 ? -10.020 13.390 11.685 1.00 75.31 202 LYS A N 1
ATOM 1623 C CA . LYS A 1 202 ? -9.702 13.980 10.371 1.00 75.31 202 LYS A CA 1
ATOM 1624 C C . LYS A 1 202 ? -8.986 15.329 10.501 1.00 75.31 202 LYS A C 1
ATOM 1626 O O . LYS A 1 202 ? -8.055 15.577 9.744 1.00 75.31 202 LYS A O 1
ATOM 1631 N N . GLY A 1 203 ? -9.348 16.159 11.479 1.00 76.62 203 GLY A N 1
ATOM 1632 C CA . GLY A 1 203 ? -8.677 17.430 11.766 1.00 76.62 203 GLY A CA 1
ATOM 1633 C C . GLY A 1 203 ? -7.239 17.256 12.263 1.00 76.62 203 GLY A C 1
ATOM 1634 O O . GLY A 1 203 ? -6.344 17.964 11.804 1.00 76.62 203 GLY A O 1
ATOM 1635 N N . ILE A 1 204 ? -6.996 16.273 13.137 1.00 72.88 204 ILE A N 1
ATOM 1636 C CA . ILE A 1 204 ? -5.648 15.892 13.584 1.00 72.88 204 ILE A CA 1
ATOM 1637 C C . ILE A 1 204 ? -4.812 15.427 12.391 1.00 72.88 204 ILE A C 1
ATOM 1639 O O . ILE A 1 204 ? -3.708 15.928 12.205 1.00 72.88 204 ILE A O 1
ATOM 1643 N N . LYS A 1 205 ? -5.358 14.536 11.553 1.00 72.12 205 LYS A N 1
ATOM 1644 C CA . LYS A 1 205 ? -4.670 14.035 10.353 1.00 72.12 205 LYS A CA 1
ATOM 1645 C C . LYS A 1 205 ? -4.357 15.157 9.357 1.00 72.12 205 LYS A C 1
ATOM 1647 O O . LYS A 1 205 ? -3.246 15.253 8.861 1.00 72.12 205 LYS A O 1
ATOM 1652 N N . ALA A 1 206 ? -5.296 16.073 9.125 1.00 82.94 206 ALA A N 1
ATOM 1653 C CA . ALA A 1 206 ? -5.062 17.245 8.278 1.00 82.94 206 ALA A CA 1
ATOM 1654 C C . ALA A 1 206 ? -3.994 18.204 8.844 1.00 82.94 206 ALA A C 1
ATOM 1656 O O . ALA A 1 206 ? -3.429 19.005 8.105 1.00 82.94 206 ALA A O 1
ATOM 1657 N N . SER A 1 207 ? -3.717 18.124 10.148 1.00 78.75 207 SER A N 1
ATOM 1658 C CA . SER A 1 207 ? -2.753 18.974 10.855 1.00 78.75 207 SER A CA 1
ATOM 1659 C C . SER A 1 207 ? -1.443 18.250 11.189 1.00 78.75 207 SER A C 1
ATOM 1661 O O . SER A 1 207 ? -0.627 18.789 11.937 1.00 78.75 207 SER A O 1
ATOM 1663 N N . GLU A 1 208 ? -1.229 17.042 10.663 1.00 77.50 208 GLU A N 1
ATOM 1664 C CA . GLU A 1 208 ? -0.133 16.144 11.042 1.00 77.50 208 GLU A CA 1
ATOM 1665 C C . GLU A 1 208 ? 1.253 16.781 10.853 1.00 77.50 208 GLU A C 1
ATOM 1667 O O . GLU A 1 208 ? 2.081 16.743 11.764 1.00 77.50 208 GLU A O 1
ATOM 1672 N N . ASP A 1 209 ? 1.463 17.498 9.746 1.00 77.56 209 ASP A N 1
ATOM 1673 C CA . ASP A 1 209 ? 2.706 18.231 9.471 1.00 77.56 209 ASP A CA 1
ATOM 1674 C C . ASP A 1 209 ? 3.000 19.329 10.505 1.00 77.56 209 ASP A C 1
ATOM 1676 O O . ASP A 1 209 ? 4.151 19.553 10.895 1.00 77.56 209 ASP A O 1
ATOM 1680 N N . ILE A 1 210 ? 1.963 20.037 10.960 1.00 80.56 210 ILE A N 1
ATOM 1681 C CA . ILE A 1 210 ? 2.095 21.090 11.975 1.00 80.56 210 ILE A CA 1
ATOM 1682 C C . ILE A 1 210 ? 2.351 20.452 13.339 1.00 80.56 210 ILE A C 1
ATOM 1684 O O . ILE A 1 210 ? 3.237 20.898 14.066 1.00 80.56 210 ILE A O 1
ATOM 1688 N N . LEU A 1 211 ? 1.624 19.387 13.677 1.00 76.94 211 LEU A N 1
ATOM 1689 C CA . LEU A 1 211 ? 1.792 18.669 14.939 1.00 76.94 211 LEU A CA 1
ATOM 1690 C C . LEU A 1 211 ? 3.183 18.036 15.052 1.00 76.94 211 LEU A C 1
ATOM 1692 O O . LEU A 1 211 ? 3.773 18.063 16.132 1.00 76.94 211 LEU A O 1
ATOM 1696 N N . LYS A 1 212 ? 3.742 17.540 13.943 1.00 80.25 212 LYS A N 1
ATOM 1697 C CA . LYS A 1 212 ? 5.119 17.043 13.876 1.00 80.25 212 LYS A CA 1
ATOM 1698 C C . LYS A 1 212 ? 6.130 18.144 14.194 1.00 80.25 212 LYS A C 1
ATOM 1700 O O . LYS A 1 212 ? 6.954 17.964 15.085 1.00 80.25 212 LYS A O 1
ATOM 1705 N N . LYS A 1 213 ? 6.001 19.316 13.563 1.00 78.94 213 LYS A N 1
ATOM 1706 C CA . LYS A 1 213 ? 6.856 20.482 13.857 1.00 78.94 213 LYS A CA 1
ATOM 1707 C C . LYS A 1 213 ? 6.730 20.939 15.309 1.00 78.94 213 LYS A C 1
ATOM 1709 O O . LYS A 1 213 ? 7.727 21.271 15.938 1.00 78.94 213 LYS A O 1
ATOM 1714 N N . VAL A 1 214 ? 5.516 20.952 15.860 1.00 80.94 214 VAL A N 1
ATOM 1715 C CA . VAL A 1 214 ? 5.288 21.296 17.273 1.00 80.94 214 VAL A CA 1
ATOM 1716 C C . VAL A 1 214 ? 5.974 20.286 18.192 1.00 80.94 214 VAL A C 1
ATOM 1718 O O . VAL A 1 214 ? 6.628 20.692 19.148 1.00 80.94 214 VAL A O 1
ATOM 1721 N N . ARG A 1 215 ? 5.883 18.985 17.891 1.00 71.19 215 ARG A N 1
ATOM 1722 C CA . ARG A 1 215 ? 6.547 17.933 18.670 1.00 71.19 215 ARG A CA 1
ATOM 1723 C C . ARG A 1 215 ? 8.068 18.073 18.635 1.00 71.19 215 ARG A C 1
ATOM 1725 O O . ARG A 1 215 ? 8.685 18.057 19.694 1.00 71.19 215 ARG A O 1
ATOM 1732 N N . GLU A 1 216 ? 8.647 18.285 17.455 1.00 81.50 216 GLU A N 1
ATOM 1733 C CA . GLU A 1 216 ? 10.089 18.519 17.286 1.00 81.50 216 GLU A CA 1
ATOM 1734 C C . GLU A 1 216 ? 10.560 19.716 18.133 1.00 81.50 216 GLU A C 1
ATOM 1736 O O . GLU A 1 216 ? 11.556 19.622 18.848 1.00 81.50 216 GLU A O 1
ATOM 1741 N N . ARG A 1 217 ? 9.792 20.815 18.152 1.00 72.19 217 ARG A N 1
ATOM 1742 C CA . ARG A 1 217 ? 10.096 21.989 18.989 1.00 72.19 217 ARG A CA 1
ATOM 1743 C C . ARG A 1 217 ? 9.954 21.730 20.486 1.00 72.19 217 ARG A C 1
ATOM 1745 O O . ARG A 1 217 ? 10.748 22.251 21.263 1.00 72.19 217 ARG A O 1
ATOM 1752 N N . ILE A 1 218 ? 8.964 20.945 20.905 1.00 74.38 218 ILE A N 1
ATOM 1753 C CA . ILE A 1 218 ? 8.807 20.562 22.315 1.00 74.38 218 ILE A CA 1
ATOM 1754 C C . ILE A 1 218 ? 9.983 19.687 22.762 1.00 74.38 218 ILE A C 1
ATOM 1756 O O . ILE A 1 218 ? 10.514 19.905 23.846 1.00 74.38 218 ILE A O 1
ATOM 1760 N N . GLU A 1 219 ? 10.440 18.752 21.929 1.00 76.50 219 GLU A N 1
ATOM 1761 C CA . GLU A 1 219 ? 11.601 17.908 22.235 1.00 76.50 219 GLU A CA 1
ATOM 1762 C C . GLU A 1 219 ? 12.907 18.709 22.319 1.00 76.50 219 GLU A C 1
ATOM 1764 O O . GLU A 1 219 ? 13.720 18.460 23.210 1.00 76.50 219 GLU A O 1
ATOM 1769 N N . GLU A 1 220 ? 13.104 19.693 21.436 1.00 76.81 220 GLU A N 1
ATOM 1770 C CA . GLU A 1 220 ? 14.216 20.648 21.532 1.00 76.81 220 GLU A CA 1
ATOM 1771 C C . GLU A 1 220 ? 14.172 21.423 22.856 1.00 76.81 220 GLU A C 1
ATOM 1773 O O . GLU A 1 220 ? 15.183 21.512 23.552 1.00 76.81 220 GLU A O 1
ATOM 1778 N N . LEU A 1 221 ? 12.996 21.927 23.247 1.00 67.94 221 LEU A N 1
ATOM 1779 C CA . LEU A 1 221 ? 12.814 22.629 24.519 1.00 67.94 221 LEU A CA 1
ATOM 1780 C C . LEU A 1 221 ? 13.088 21.718 25.720 1.00 67.94 221 LEU A C 1
ATOM 1782 O O . LEU A 1 221 ? 13.777 22.133 26.647 1.00 67.94 221 LEU A O 1
ATOM 1786 N N . SER A 1 222 ? 12.613 20.472 25.705 1.00 66.56 222 SER A N 1
ATOM 1787 C CA . SER A 1 222 ? 12.890 19.507 26.774 1.00 66.56 222 SER A CA 1
ATOM 1788 C C . SER A 1 222 ? 14.378 19.163 26.881 1.00 66.56 222 SER A C 1
ATOM 1790 O O . SER A 1 222 ? 14.889 19.028 27.991 1.00 66.56 222 SER A O 1
ATOM 1792 N N . LYS A 1 223 ? 15.102 19.063 25.757 1.00 76.00 223 LYS A N 1
ATOM 1793 C CA . LYS A 1 223 ? 16.562 18.863 25.763 1.00 76.00 223 LYS A CA 1
ATOM 1794 C C . LYS A 1 223 ? 17.294 20.062 26.354 1.00 76.00 223 LYS A C 1
ATOM 1796 O O . LYS A 1 223 ? 18.135 19.873 27.224 1.00 76.00 223 LYS A O 1
ATOM 1801 N N . LEU A 1 224 ? 16.918 21.275 25.955 1.00 73.25 224 LEU A N 1
ATOM 1802 C CA . LEU A 1 224 ? 17.493 22.506 26.500 1.00 73.25 224 LEU A CA 1
ATOM 1803 C C . LEU A 1 224 ? 17.230 22.645 28.007 1.00 73.25 224 LEU A C 1
ATOM 1805 O O . LEU A 1 224 ? 18.134 23.016 28.747 1.00 73.25 224 LEU A O 1
ATOM 1809 N N . VAL A 1 225 ? 16.027 22.301 28.484 1.00 64.06 225 VAL A N 1
ATOM 1810 C CA . VAL A 1 225 ? 15.705 22.292 29.924 1.00 64.06 225 VAL A CA 1
ATOM 1811 C C . VAL A 1 225 ? 16.579 21.284 30.676 1.00 64.06 225 VAL A C 1
ATOM 1813 O O . VAL A 1 225 ? 17.195 21.647 31.673 1.00 64.06 225 VAL A O 1
ATOM 1816 N N . ASN A 1 226 ? 16.733 20.062 30.161 1.00 69.94 226 ASN A N 1
ATOM 1817 C CA . ASN A 1 226 ? 17.585 19.043 30.785 1.00 69.94 226 ASN A CA 1
ATOM 1818 C C . ASN A 1 226 ? 19.084 19.420 30.766 1.00 69.94 226 ASN A C 1
ATOM 1820 O O . ASN 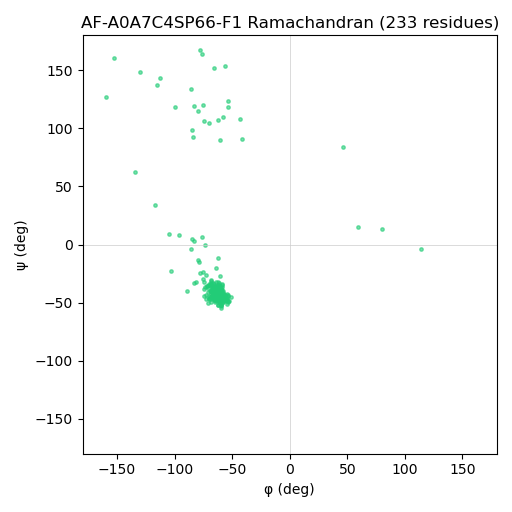A 1 226 ? 19.834 19.106 31.694 1.00 69.94 226 ASN A O 1
ATOM 1824 N N . GLU A 1 227 ? 19.548 20.104 29.720 1.00 72.44 227 GLU A N 1
ATOM 1825 C CA . GLU A 1 227 ? 20.917 20.630 29.631 1.00 72.44 227 GLU A CA 1
ATOM 1826 C C . GLU A 1 227 ? 21.159 21.761 30.642 1.00 72.44 227 GLU A C 1
ATOM 1828 O O . GLU A 1 227 ? 22.209 21.808 31.283 1.00 72.44 227 GLU A O 1
ATOM 1833 N N . LEU A 1 228 ? 20.170 22.629 30.858 1.00 69.94 228 LEU A N 1
ATOM 1834 C CA . LEU A 1 228 ? 20.225 23.677 31.878 1.00 69.94 228 LEU A CA 1
ATOM 1835 C C . LEU A 1 228 ? 20.185 23.101 33.301 1.00 69.94 228 LEU A C 1
ATOM 1837 O O . LEU A 1 228 ? 20.942 23.555 34.161 1.00 69.94 228 LEU A O 1
ATOM 1841 N N . GLU A 1 229 ? 19.373 22.074 33.558 1.00 66.31 229 GLU A N 1
ATOM 1842 C CA . GLU A 1 229 ? 19.317 21.372 34.851 1.00 66.31 229 GLU A CA 1
A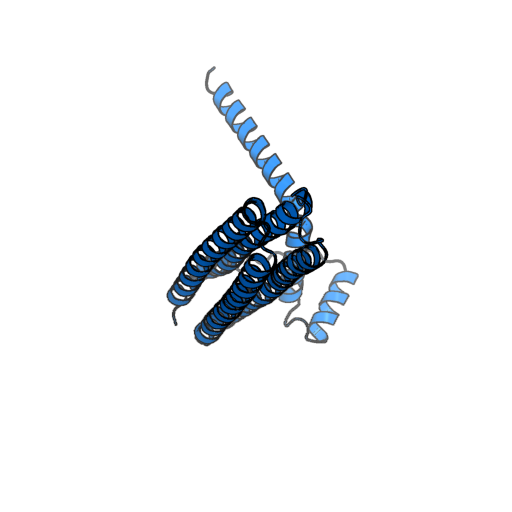TOM 1843 C C . GLU A 1 229 ? 20.622 20.612 35.156 1.00 66.31 229 GLU A C 1
ATOM 1845 O O . GLU A 1 229 ? 21.119 20.630 36.283 1.00 66.31 229 GLU A O 1
ATOM 1850 N N . SER A 1 230 ? 21.252 20.009 34.144 1.00 63.81 230 SER A N 1
ATOM 1851 C CA . SER A 1 230 ? 22.532 19.301 34.309 1.00 63.81 230 SER A CA 1
ATOM 1852 C C . SER A 1 230 ? 23.745 20.228 34.466 1.00 63.81 230 SER A C 1
ATOM 1854 O O . SER A 1 230 ? 24.742 19.831 35.077 1.00 63.81 230 SER A O 1
ATOM 1856 N N . GLN A 1 231 ? 23.667 21.469 33.976 1.00 59.12 231 GLN A N 1
ATOM 1857 C CA . GLN A 1 231 ? 24.681 22.504 34.210 1.00 59.12 231 GLN A CA 1
ATOM 1858 C C . GLN A 1 231 ? 24.491 23.234 35.548 1.00 59.12 231 GLN A C 1
ATOM 1860 O O . GLN A 1 231 ? 25.478 23.578 36.195 1.00 59.12 231 GLN A O 1
ATOM 1865 N N . SER A 1 232 ? 23.252 23.417 36.009 1.00 56.41 232 SER A N 1
ATOM 1866 C CA . SER A 1 232 ? 22.952 24.057 37.302 1.00 56.41 232 SER A CA 1
ATOM 1867 C C . SER A 1 232 ? 23.113 23.129 38.517 1.00 56.41 232 SER A C 1
ATOM 1869 O O . SER A 1 232 ? 23.225 23.617 39.637 1.00 56.41 232 SER A O 1
ATOM 1871 N N . GLY A 1 233 ? 23.227 21.809 38.314 1.00 54.47 233 GLY A N 1
ATOM 1872 C CA . GLY A 1 233 ? 23.595 20.828 39.348 1.00 54.47 233 GLY A CA 1
ATOM 1873 C C . GLY A 1 233 ? 25.105 20.631 39.583 1.00 54.47 233 GLY A C 1
ATOM 1874 O O . GLY A 1 233 ? 25.485 19.737 40.338 1.00 54.47 233 GLY A O 1
ATOM 1875 N N . LYS A 1 234 ? 25.976 21.416 38.928 1.00 51.53 234 LYS A N 1
ATOM 1876 C CA . LYS A 1 234 ? 27.446 21.393 39.104 1.00 51.53 234 LYS A CA 1
ATOM 1877 C C . LYS A 1 234 ? 28.013 22.716 39.643 1.00 51.53 234 LYS A C 1
ATOM 1879 O O . LYS A 1 234 ? 29.128 23.091 39.277 1.00 51.53 234 LYS A O 1
ATOM 1884 N N . SER A 1 235 ? 27.265 23.412 40.499 1.00 41.50 235 SER A N 1
ATOM 1885 C CA . SER A 1 235 ? 27.772 24.568 41.249 1.00 41.50 235 SER A CA 1
ATOM 1886 C C . SER A 1 235 ? 27.796 24.319 42.747 1.00 41.50 235 SER A C 1
ATOM 1888 O O . SER A 1 235 ? 26.970 23.519 43.232 1.00 41.50 235 SER A O 1
#

Secondary structure (DSSP, 8-state):
--HHHHHHHHHHHHHHHHHHHHHHHHHHHHHHHHHHHH--HHHHHHHHHHHHHHHHHHHHHHHHHHHHHHHHGGGS-HHHHHHHHHHHHHHHHHHHHHHHHHHHHHHHHHHHHHHS-TTS---SHHHHHHHHHHHHHHHHHHHHHHHHHHHHHHHHHTTSS------------HHHHHHHHHHHHTTSSSSHHHHHHHHHHHHHHHTHHHHHHHHHHHHHHHHHHHHHHHHHTT-